Protein AF-A0A8D5AM78-F1 (afdb_monomer)

Solvent-accessible surface area (backbone atoms only — not comparable to full-atom values): 13049 Å² total; per-residue (Å²): 125,62,59,67,56,28,25,50,55,18,23,55,54,13,37,53,50,28,52,55,52,25,52,54,42,32,72,74,74,39,77,93,51,68,53,23,58,44,50,35,31,28,54,34,24,21,50,48,22,23,48,44,43,45,40,61,74,67,64,64,51,60,68,47,61,49,33,17,46,62,56,4,19,40,50,28,26,26,60,68,70,59,47,52,50,54,33,49,50,28,49,74,73,67,37,51,69,59,20,52,47,51,56,50,48,49,54,52,46,23,55,50,24,22,54,50,16,35,48,53,45,50,49,64,48,51,52,54,51,48,53,60,74,60,52,83,49,68,56,62,55,52,54,51,51,52,51,52,39,48,76,69,62,76,59,82,81,62,74,76,86,76,90,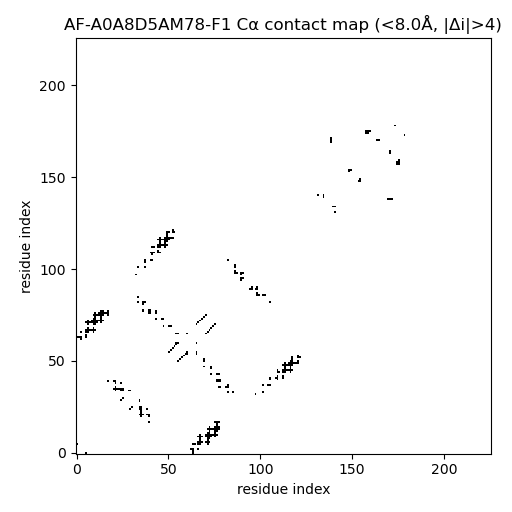72,89,58,91,80,93,58,75,79,84,76,59,58,93,61,87,86,77,75,98,74,92,84,90,80,89,80,82,90,82,72,93,73,57,60,60,58,52,49,51,52,50,53,53,48,55,65,59,71,62,79,73,93,84,88,82,89,84,89,84,90,81,135

Structure (mmCIF, N/CA/C/O backbone):
data_AF-A0A8D5AM78-F1
#
_entry.id   AF-A0A8D5AM78-F1
#
loop_
_atom_site.group_PDB
_atom_site.id
_atom_site.type_symbol
_atom_site.label_atom_id
_atom_site.label_alt_id
_atom_site.label_comp_id
_atom_site.label_asym_id
_atom_site.label_entity_id
_atom_site.label_seq_id
_atom_site.pdbx_PDB_ins_code
_atom_site.Cartn_x
_atom_site.Cartn_y
_atom_site.Cartn_z
_atom_site.occupancy
_atom_site.B_iso_or_equiv
_atom_site.auth_seq_id
_atom_site.auth_comp_id
_atom_site.auth_asym_id
_atom_site.auth_atom_id
_atom_site.pdbx_PDB_model_num
ATOM 1 N N . MET A 1 1 ? 21.808 7.272 -9.505 1.00 66.25 1 MET A N 1
ATOM 2 C CA . MET A 1 1 ? 21.268 7.720 -8.197 1.00 66.25 1 MET A CA 1
ATOM 3 C C . MET A 1 1 ? 21.674 6.678 -7.166 1.00 66.25 1 MET A C 1
ATOM 5 O O . MET A 1 1 ? 21.611 5.506 -7.502 1.00 66.25 1 MET A O 1
ATOM 9 N N . HIS A 1 2 ? 22.146 7.041 -5.969 1.00 90.44 2 HIS A N 1
ATOM 10 C CA . HIS A 1 2 ? 22.503 6.014 -4.978 1.00 90.44 2 HIS A CA 1
ATOM 11 C C . HIS A 1 2 ? 21.234 5.226 -4.579 1.00 90.44 2 HIS A C 1
ATOM 13 O O . HIS A 1 2 ? 20.236 5.876 -4.256 1.00 90.44 2 HIS A O 1
ATOM 19 N N . PRO A 1 3 ? 21.230 3.877 -4.571 1.00 93.12 3 PRO A N 1
ATOM 20 C CA . PRO A 1 3 ? 20.040 3.064 -4.283 1.00 93.12 3 PRO A CA 1
ATOM 21 C C . PRO A 1 3 ? 19.282 3.481 -3.014 1.00 93.12 3 PRO A C 1
ATOM 23 O O . PRO A 1 3 ? 18.058 3.569 -3.015 1.00 93.12 3 PRO A O 1
ATOM 26 N N . ALA A 1 4 ? 20.013 3.836 -1.953 1.00 96.56 4 ALA A N 1
ATOM 27 C CA . ALA A 1 4 ? 19.421 4.309 -0.701 1.00 96.56 4 ALA A CA 1
ATOM 28 C C . ALA A 1 4 ? 18.633 5.627 -0.845 1.00 96.56 4 ALA A C 1
ATOM 30 O O . ALA A 1 4 ? 17.612 5.792 -0.187 1.00 96.56 4 ALA A O 1
ATOM 31 N N . LEU A 1 5 ? 19.058 6.546 -1.723 1.00 97.06 5 LEU A N 1
ATOM 32 C CA . LEU A 1 5 ? 18.316 7.787 -1.982 1.00 97.06 5 LEU A CA 1
ATOM 33 C C . LEU A 1 5 ? 16.983 7.495 -2.676 1.00 97.06 5 LEU A C 1
ATOM 35 O O . LEU A 1 5 ? 15.988 8.145 -2.376 1.00 97.06 5 LEU A O 1
ATOM 39 N N . ALA A 1 6 ? 16.949 6.485 -3.552 1.00 96.88 6 ALA A N 1
ATOM 40 C CA . ALA A 1 6 ? 15.722 6.030 -4.202 1.00 96.88 6 ALA A CA 1
ATOM 41 C C . ALA A 1 6 ? 14.690 5.582 -3.169 1.00 96.88 6 ALA A C 1
ATOM 43 O O . ALA A 1 6 ? 13.554 6.053 -3.162 1.00 96.88 6 ALA A O 1
ATOM 44 N N . VAL A 1 7 ? 15.133 4.712 -2.260 1.00 98.31 7 VAL A N 1
ATOM 45 C CA . VAL A 1 7 ? 14.309 4.185 -1.173 1.00 98.31 7 VAL A CA 1
ATOM 46 C C . VAL A 1 7 ? 13.872 5.305 -0.232 1.00 98.31 7 VAL A C 1
ATOM 48 O O . VAL A 1 7 ? 12.700 5.362 0.120 1.00 98.31 7 VAL A O 1
ATOM 51 N N . ALA A 1 8 ? 14.773 6.223 0.135 1.00 98.31 8 ALA A N 1
ATOM 52 C CA . ALA A 1 8 ? 14.465 7.330 1.038 1.00 98.31 8 ALA A CA 1
ATOM 53 C C . ALA A 1 8 ? 13.403 8.278 0.459 1.00 98.31 8 ALA A C 1
ATOM 55 O O . ALA A 1 8 ? 12.425 8.591 1.136 1.00 98.31 8 ALA A O 1
ATOM 56 N N . VAL A 1 9 ? 13.559 8.695 -0.802 1.00 98.19 9 VAL A N 1
ATOM 57 C CA . VAL A 1 9 ? 12.589 9.568 -1.481 1.00 98.19 9 VAL A CA 1
ATOM 58 C C . VAL A 1 9 ? 11.248 8.856 -1.637 1.00 98.19 9 VAL A C 1
ATOM 60 O O . VAL A 1 9 ? 10.215 9.412 -1.267 1.00 98.19 9 VAL A O 1
ATOM 63 N N . GLY A 1 10 ? 11.260 7.609 -2.118 1.00 98.25 10 GLY A N 1
ATOM 64 C CA . GLY A 1 10 ? 10.047 6.806 -2.237 1.00 98.25 10 GLY A CA 1
ATOM 65 C C . GLY A 1 10 ? 9.333 6.651 -0.894 1.00 98.25 10 GLY A C 1
ATOM 66 O O . GLY A 1 10 ? 8.141 6.921 -0.805 1.00 98.25 10 GLY A O 1
ATOM 67 N N . GLY A 1 11 ? 10.060 6.293 0.166 1.00 98.62 11 GLY A N 1
ATOM 68 C CA . GLY A 1 11 ? 9.511 6.086 1.508 1.00 98.62 11 GLY A CA 1
ATOM 69 C C . GLY A 1 11 ? 8.930 7.353 2.132 1.00 98.62 11 GLY A C 1
ATOM 70 O O . GLY A 1 11 ? 7.854 7.304 2.734 1.00 98.62 11 GLY A O 1
ATOM 71 N N . ALA A 1 12 ? 9.583 8.502 1.938 1.00 98.69 12 ALA A N 1
ATOM 72 C CA . ALA A 1 12 ? 9.051 9.789 2.377 1.00 98.69 12 ALA A CA 1
ATOM 73 C C . ALA A 1 12 ? 7.702 10.081 1.703 1.00 98.69 12 ALA A C 1
ATOM 75 O O . ALA A 1 12 ? 6.712 10.340 2.386 1.00 98.69 12 ALA A O 1
ATOM 76 N N . VAL A 1 13 ? 7.626 9.940 0.377 1.00 98.69 13 VAL A N 1
ATOM 77 C CA . VAL A 1 13 ? 6.379 10.150 -0.374 1.00 98.69 13 VAL A CA 1
ATOM 78 C C . VAL A 1 13 ? 5.309 9.123 0.016 1.00 98.69 13 VAL A C 1
ATOM 80 O O . VAL A 1 13 ? 4.160 9.493 0.248 1.00 98.69 13 VAL A O 1
ATOM 83 N N . GLY A 1 14 ? 5.679 7.848 0.152 1.00 98.69 14 GLY A N 1
ATOM 84 C CA . GLY A 1 14 ? 4.769 6.765 0.528 1.00 98.69 14 GLY A CA 1
ATOM 85 C C . GLY A 1 14 ? 4.146 6.971 1.906 1.00 98.69 14 GLY A C 1
ATOM 86 O O . GLY A 1 14 ? 2.933 6.852 2.063 1.00 98.69 14 GLY A O 1
ATOM 87 N N . SER A 1 15 ? 4.948 7.356 2.900 1.00 98.62 15 SER A N 1
ATOM 88 C CA . SER A 1 15 ? 4.455 7.594 4.263 1.00 98.62 15 SER A CA 1
ATOM 89 C C . SER A 1 15 ? 3.514 8.800 4.358 1.00 98.62 15 SER A C 1
ATOM 91 O O . SER A 1 15 ? 2.502 8.729 5.060 1.00 98.62 15 SER A O 1
ATOM 93 N N . VAL A 1 16 ? 3.777 9.869 3.599 1.00 98.69 16 VAL A N 1
ATOM 94 C CA . VAL A 1 16 ? 2.868 11.021 3.485 1.00 98.69 16 VAL A CA 1
ATOM 95 C C . VAL A 1 16 ? 1.572 10.624 2.771 1.00 98.69 16 VAL A C 1
ATOM 97 O O . VAL A 1 16 ? 0.484 10.968 3.236 1.00 98.69 16 VAL A O 1
ATOM 100 N N . ALA A 1 17 ? 1.653 9.849 1.685 1.00 98.69 17 ALA A N 1
ATOM 101 C CA . ALA A 1 17 ? 0.475 9.343 0.980 1.00 98.69 17 ALA A CA 1
ATOM 102 C C . ALA A 1 17 ? -0.392 8.443 1.876 1.00 98.69 17 ALA A C 1
ATOM 104 O O . ALA A 1 17 ? -1.619 8.565 1.875 1.00 98.69 17 ALA A O 1
ATOM 105 N N . ARG A 1 18 ? 0.236 7.587 2.693 1.00 98.56 18 ARG A N 1
ATOM 106 C CA . ARG A 1 18 ? -0.445 6.755 3.695 1.00 98.56 18 ARG A CA 1
ATOM 107 C C . ARG A 1 18 ? -1.209 7.602 4.700 1.00 98.56 18 ARG A C 1
ATOM 109 O O . ARG A 1 18 ? -2.366 7.293 4.982 1.00 98.56 18 ARG A O 1
ATOM 116 N N . TYR A 1 19 ? -0.581 8.656 5.224 1.00 98.25 19 TYR A N 1
ATOM 117 C CA . TYR A 1 19 ? -1.201 9.561 6.192 1.00 98.25 19 TYR A CA 1
ATOM 118 C C . TYR A 1 19 ? -2.491 10.175 5.635 1.00 98.25 19 TYR A C 1
ATOM 120 O O . TYR A 1 19 ? -3.554 10.037 6.243 1.00 98.25 19 TYR A O 1
ATOM 128 N N . TRP A 1 20 ? -2.422 10.777 4.446 1.00 98.38 20 TRP A N 1
ATOM 129 C CA . TRP A 1 20 ? -3.583 11.424 3.832 1.00 98.38 20 TRP A CA 1
ATOM 130 C C . TRP A 1 20 ? -4.669 10.432 3.428 1.00 98.38 20 TRP A C 1
ATOM 132 O O . TRP A 1 20 ? -5.848 10.695 3.651 1.00 98.38 20 TRP A O 1
ATOM 142 N N . THR A 1 21 ? -4.282 9.272 2.895 1.00 98.06 21 THR A N 1
ATOM 143 C CA . THR A 1 21 ? -5.233 8.228 2.494 1.00 98.06 21 THR A CA 1
ATOM 144 C C . THR A 1 21 ? -5.968 7.670 3.709 1.00 98.06 21 THR A C 1
ATOM 146 O O . THR A 1 21 ? -7.191 7.578 3.698 1.00 98.06 21 THR A O 1
ATOM 149 N N . SER A 1 22 ? -5.244 7.371 4.791 1.00 96.75 22 SER A N 1
ATOM 150 C CA . SER A 1 22 ? -5.854 6.894 6.037 1.00 96.75 22 SER A CA 1
ATOM 151 C C . SER A 1 22 ? -6.826 7.930 6.601 1.00 96.75 22 SER A C 1
ATOM 153 O O . SER A 1 22 ? -7.942 7.583 6.977 1.00 96.75 22 SER A O 1
ATOM 155 N N . LEU A 1 23 ? -6.439 9.212 6.610 1.00 96.69 23 LEU A N 1
ATOM 156 C CA . LEU A 1 23 ? -7.302 10.292 7.085 1.00 96.69 23 LEU A CA 1
ATOM 157 C C . LEU A 1 23 ? -8.579 10.421 6.245 1.00 96.69 23 LEU A C 1
ATOM 159 O O . LEU A 1 23 ? -9.659 10.541 6.819 1.00 96.69 23 LEU A O 1
ATOM 163 N N . ALA A 1 24 ? -8.466 10.364 4.917 1.00 97.69 24 ALA A N 1
ATOM 164 C CA . ALA A 1 24 ? -9.612 10.421 4.014 1.00 97.69 24 ALA A CA 1
ATOM 165 C C . ALA A 1 24 ? -10.575 9.245 4.245 1.00 97.69 24 ALA A C 1
ATOM 167 O O . ALA A 1 24 ? -11.781 9.446 4.362 1.00 97.69 24 ALA A O 1
ATOM 168 N N . VAL A 1 25 ? -10.046 8.029 4.401 1.00 97.44 25 VAL A N 1
ATOM 169 C CA . VAL A 1 25 ? -10.861 6.837 4.682 1.00 97.44 25 VAL A CA 1
ATOM 170 C C . VAL A 1 25 ? -11.591 6.967 6.021 1.00 97.44 25 VAL A C 1
ATOM 172 O O . VAL A 1 25 ? -12.786 6.679 6.097 1.00 97.44 25 VAL A O 1
ATOM 175 N N . TYR A 1 26 ? -10.920 7.469 7.061 1.00 94.38 26 TYR A N 1
ATOM 176 C CA . TYR A 1 26 ? -11.551 7.695 8.364 1.00 94.38 26 TYR A CA 1
ATOM 177 C C . TYR A 1 26 ? -12.652 8.760 8.337 1.00 94.38 26 TYR A C 1
ATOM 179 O O . TYR A 1 26 ? -13.578 8.685 9.140 1.00 94.38 26 TYR A O 1
ATOM 187 N N . GLN A 1 27 ? -12.591 9.737 7.427 1.00 95.12 27 GLN A N 1
ATOM 188 C CA . GLN A 1 27 ? -13.673 10.714 7.268 1.00 95.12 27 GLN A CA 1
ATOM 189 C C . GLN A 1 27 ? -14.952 10.084 6.707 1.00 95.12 27 GLN A C 1
ATOM 191 O O . GLN A 1 27 ? -16.038 10.579 6.989 1.00 95.12 27 GLN A O 1
ATOM 196 N N . TRP A 1 28 ? -14.836 9.018 5.911 1.00 94.31 28 TRP A N 1
ATOM 197 C CA . TRP A 1 28 ? -15.982 8.398 5.240 1.00 94.31 28 TRP A CA 1
ATOM 198 C C . TRP A 1 28 ? -16.548 7.209 6.013 1.00 94.31 28 TRP A C 1
ATOM 200 O O . TRP A 1 28 ? -17.762 7.048 6.082 1.00 94.31 28 TRP A O 1
ATOM 210 N N . LEU A 1 29 ? -15.676 6.375 6.586 1.00 95.25 29 LEU A N 1
ATOM 211 C CA . LEU A 1 29 ? -16.060 5.122 7.248 1.00 95.25 29 LEU A CA 1
ATOM 212 C C . LEU A 1 29 ? -16.029 5.206 8.781 1.00 95.25 29 LEU A C 1
ATOM 214 O O . LEU A 1 29 ? -16.394 4.246 9.456 1.00 95.25 29 LEU A O 1
ATOM 218 N N . GLY A 1 30 ? -15.603 6.343 9.335 1.00 92.94 30 GLY A N 1
ATOM 219 C CA . GLY A 1 30 ? -15.436 6.523 10.773 1.00 92.94 30 GLY A CA 1
ATOM 220 C C . GLY A 1 30 ? -14.169 5.859 11.316 1.00 92.94 30 GLY A C 1
ATOM 221 O O . GLY A 1 30 ? -13.295 5.427 10.565 1.00 92.94 30 GLY A O 1
ATOM 222 N N . ARG A 1 31 ? -14.053 5.818 12.649 1.00 92.25 31 ARG A N 1
ATOM 223 C CA . ARG A 1 31 ? -12.868 5.316 13.377 1.00 92.25 31 ARG A CA 1
ATOM 224 C C . ARG A 1 31 ? -13.148 4.102 14.266 1.00 92.25 31 ARG A C 1
ATOM 226 O O . ARG A 1 31 ? -12.251 3.658 14.967 1.00 92.25 31 ARG A O 1
ATOM 233 N N . ASP A 1 32 ? -14.353 3.541 14.194 1.00 92.62 32 ASP A N 1
ATOM 234 C CA . ASP A 1 32 ? -14.772 2.397 15.024 1.00 92.62 32 ASP A CA 1
ATOM 235 C C . ASP A 1 32 ? -14.092 1.073 14.632 1.00 92.62 32 ASP A C 1
ATOM 237 O O . ASP A 1 32 ? -14.217 0.063 15.330 1.00 92.62 32 ASP A O 1
ATOM 241 N N . PHE A 1 33 ? -13.410 1.074 13.485 1.00 96.75 33 PHE A N 1
ATOM 242 C CA . PHE A 1 33 ? -12.587 -0.004 12.958 1.00 96.75 33 PHE A CA 1
ATOM 243 C C . PHE A 1 33 ? -11.418 0.613 12.161 1.00 96.75 33 PHE A C 1
ATOM 245 O O . PHE A 1 33 ? -11.588 1.694 11.581 1.00 96.75 33 PHE A O 1
ATOM 252 N N . PRO A 1 34 ? -10.240 -0.037 12.088 1.00 96.94 34 PRO A N 1
ATOM 253 C CA . PRO A 1 34 ? -9.047 0.486 11.409 1.00 96.94 34 PRO A CA 1
ATOM 254 C C . PRO A 1 34 ? -9.136 0.438 9.870 1.00 96.94 34 PRO A C 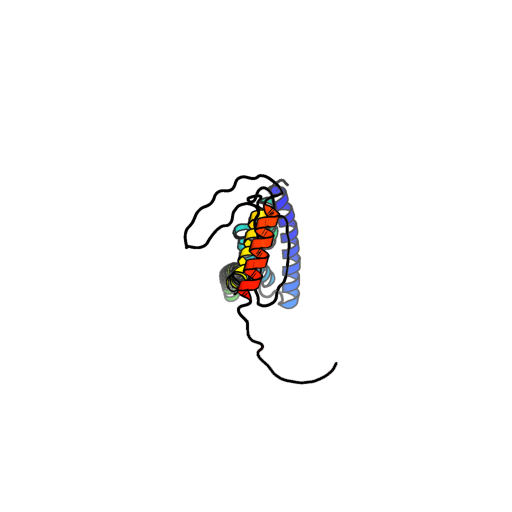1
ATOM 256 O O . PRO A 1 34 ? -8.264 -0.090 9.176 1.00 96.94 34 PRO A O 1
ATOM 259 N N . TYR A 1 35 ? -10.191 1.029 9.304 1.00 97.88 35 TYR A N 1
ATOM 260 C CA . TYR A 1 35 ? -10.431 1.079 7.862 1.00 97.88 35 TYR A CA 1
ATOM 261 C C . TYR A 1 35 ? -9.300 1.765 7.096 1.00 97.88 35 TYR A C 1
ATOM 263 O O . TYR A 1 35 ? -8.964 1.327 5.999 1.00 97.88 35 TYR A O 1
ATOM 271 N N . GLY A 1 36 ? -8.690 2.813 7.663 1.00 97.50 36 GLY A N 1
ATOM 272 C CA . GLY A 1 36 ? -7.563 3.511 7.045 1.00 97.50 36 GLY A CA 1
ATOM 273 C C . GLY A 1 36 ? -6.368 2.583 6.833 1.00 97.50 36 GLY A C 1
ATOM 274 O O . GLY A 1 36 ? -5.876 2.466 5.712 1.00 97.50 36 GLY A O 1
ATOM 275 N N . THR A 1 37 ? -5.965 1.864 7.884 1.00 98.06 37 THR A N 1
ATOM 276 C CA . THR A 1 37 ? -4.873 0.880 7.840 1.00 98.06 37 THR A CA 1
ATOM 277 C C . THR A 1 37 ? -5.178 -0.268 6.876 1.00 98.06 37 THR A C 1
ATOM 279 O O . THR A 1 37 ? -4.325 -0.644 6.068 1.00 98.06 37 THR A O 1
ATOM 282 N N . LEU A 1 38 ? -6.406 -0.797 6.903 1.00 98.06 38 LEU A N 1
ATOM 283 C CA . LEU A 1 38 ? -6.821 -1.853 5.982 1.00 98.06 38 LEU A CA 1
ATOM 284 C C . LEU A 1 38 ? -6.763 -1.377 4.521 1.00 98.06 38 LEU A C 1
ATOM 286 O O . LEU A 1 38 ? -6.211 -2.068 3.668 1.00 98.06 38 LEU A O 1
ATOM 290 N N . ALA A 1 39 ? -7.281 -0.181 4.234 1.00 98.25 39 ALA A N 1
ATOM 291 C CA . ALA A 1 39 ? -7.339 0.371 2.885 1.00 98.25 39 ALA A CA 1
ATOM 292 C C . ALA A 1 39 ? -5.946 0.592 2.283 1.00 98.25 39 ALA A C 1
ATOM 294 O O . ALA A 1 39 ? -5.702 0.171 1.152 1.00 98.25 39 ALA A O 1
ATOM 295 N N . VAL A 1 40 ? -5.017 1.204 3.029 1.00 98.56 40 VAL A N 1
ATOM 296 C CA . VAL A 1 40 ? -3.651 1.443 2.526 1.00 98.56 40 VAL A CA 1
ATOM 297 C C . VAL A 1 40 ? -2.896 0.135 2.293 1.00 98.56 40 VAL A C 1
ATOM 299 O O . VAL A 1 40 ? -2.193 0.010 1.292 1.00 98.56 40 VAL A O 1
ATOM 302 N N . ASN A 1 41 ? -3.091 -0.872 3.148 1.00 98.50 41 ASN A N 1
ATOM 303 C CA . ASN A 1 41 ? -2.448 -2.175 2.993 1.00 98.50 41 ASN A CA 1
ATOM 304 C C . ASN A 1 41 ? -3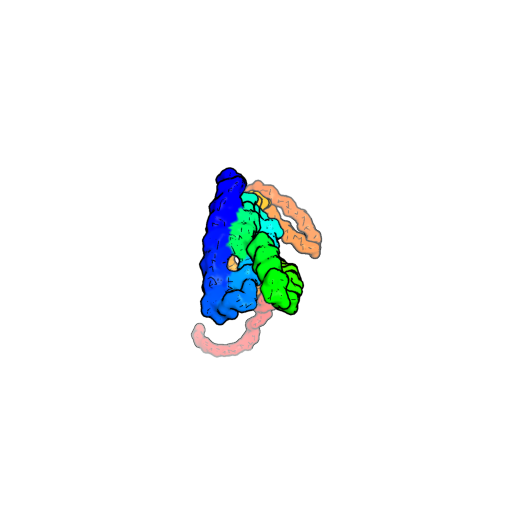.009 -2.957 1.799 1.00 98.50 41 ASN A C 1
ATOM 306 O O . ASN A 1 41 ? -2.234 -3.473 0.996 1.00 98.50 41 ASN A O 1
ATOM 310 N N . VAL A 1 42 ? -4.333 -2.994 1.625 1.00 98.62 42 VAL A N 1
ATOM 311 C CA . VAL A 1 42 ? -4.978 -3.688 0.497 1.00 98.62 42 VAL A CA 1
ATOM 312 C C . VAL A 1 42 ? -4.655 -2.998 -0.829 1.00 98.62 42 VAL A C 1
ATOM 314 O O . VAL A 1 42 ? -4.242 -3.661 -1.781 1.00 98.62 42 VAL A O 1
ATOM 317 N N . ALA A 1 43 ? -4.770 -1.668 -0.896 1.00 98.62 43 ALA A N 1
ATOM 318 C CA . ALA A 1 43 ? -4.406 -0.906 -2.090 1.00 98.62 43 ALA A CA 1
ATOM 319 C C . ALA A 1 43 ? -2.909 -1.039 -2.407 1.00 98.62 43 ALA A C 1
ATOM 321 O O . ALA A 1 43 ? -2.531 -1.243 -3.560 1.00 98.62 43 ALA A O 1
ATOM 322 N N . GLY A 1 44 ? -2.053 -0.983 -1.384 1.00 98.44 44 GLY A N 1
ATOM 323 C CA . GLY A 1 44 ? -0.618 -1.181 -1.538 1.00 98.44 44 GLY A CA 1
ATOM 324 C C . GLY A 1 44 ? -0.268 -2.591 -2.011 1.00 98.44 44 GLY A C 1
ATOM 325 O O . GLY A 1 44 ? 0.570 -2.732 -2.894 1.00 98.44 44 GLY A O 1
ATOM 326 N N . GLY A 1 45 ? -0.950 -3.624 -1.508 1.00 98.19 45 GLY A N 1
ATOM 327 C CA . GLY A 1 45 ? -0.814 -5.003 -1.979 1.00 98.19 45 GLY A CA 1
ATOM 328 C C . GLY A 1 45 ? -1.209 -5.163 -3.449 1.00 98.19 45 GLY A C 1
ATOM 329 O O . GLY A 1 45 ? -0.453 -5.744 -4.228 1.00 98.19 45 GLY A O 1
ATOM 330 N N . LEU A 1 46 ? -2.339 -4.576 -3.858 1.00 98.31 46 LEU A N 1
ATOM 331 C CA . LEU A 1 46 ? -2.778 -4.560 -5.259 1.00 98.31 46 LEU A CA 1
ATOM 332 C C . LEU A 1 46 ? -1.722 -3.927 -6.173 1.00 98.31 46 LEU A C 1
ATOM 334 O O . LEU A 1 46 ? -1.313 -4.526 -7.171 1.00 98.31 46 LEU A O 1
ATOM 338 N N . LEU A 1 47 ? -1.247 -2.734 -5.803 1.00 98.38 47 LEU A N 1
ATOM 339 C CA . LEU A 1 47 ? -0.210 -2.022 -6.545 1.00 98.38 47 LEU A CA 1
ATOM 340 C C . LEU A 1 47 ? 1.113 -2.790 -6.554 1.00 98.38 47 LEU A C 1
ATOM 342 O O . LEU A 1 47 ? 1.779 -2.824 -7.584 1.00 98.38 47 LEU A O 1
ATOM 346 N N . MET A 1 48 ? 1.481 -3.442 -5.450 1.00 97.88 48 MET A N 1
ATOM 347 C CA . MET A 1 48 ? 2.697 -4.248 -5.361 1.00 97.88 48 MET A CA 1
ATOM 348 C C . MET A 1 48 ? 2.663 -5.405 -6.357 1.00 97.88 48 MET A C 1
ATOM 350 O O . MET A 1 48 ? 3.626 -5.590 -7.101 1.00 97.88 48 MET A O 1
ATOM 354 N N . GLY A 1 49 ? 1.555 -6.149 -6.421 1.00 96.88 49 GLY A N 1
ATOM 355 C CA . GLY A 1 49 ? 1.378 -7.223 -7.398 1.00 96.88 49 GLY A CA 1
ATOM 356 C C . GLY A 1 49 ? 1.472 -6.711 -8.836 1.00 96.88 49 GLY A C 1
ATOM 357 O O . GLY A 1 49 ? 2.281 -7.203 -9.622 1.00 96.88 49 GLY A O 1
ATOM 358 N N . PHE A 1 50 ? 0.705 -5.667 -9.157 1.00 96.88 50 PHE A N 1
ATOM 359 C CA . PHE A 1 50 ? 0.655 -5.094 -10.503 1.00 96.88 50 PHE A CA 1
ATOM 360 C C . PHE A 1 50 ? 2.013 -4.545 -10.964 1.00 96.88 50 PHE A C 1
ATOM 362 O O . PHE A 1 50 ? 2.512 -4.891 -12.037 1.00 96.88 50 PHE A O 1
ATOM 369 N N . LEU A 1 51 ? 2.649 -3.716 -10.135 1.00 96.19 51 LEU A N 1
ATOM 370 C CA . LEU A 1 51 ? 3.905 -3.052 -10.479 1.00 96.19 51 LEU A CA 1
ATOM 371 C C . LEU A 1 51 ? 5.096 -4.010 -10.463 1.00 96.19 51 LEU A C 1
ATOM 373 O O . LEU A 1 51 ? 6.044 -3.795 -11.212 1.00 96.19 51 LEU A O 1
ATOM 377 N N . THR A 1 52 ? 5.064 -5.079 -9.664 1.00 94.88 52 THR A N 1
ATOM 378 C CA . THR A 1 52 ? 6.126 -6.095 -9.706 1.00 94.88 52 THR A CA 1
ATOM 379 C C . THR A 1 52 ? 6.150 -6.797 -11.060 1.00 94.88 52 THR A C 1
ATOM 381 O O . THR A 1 52 ? 7.209 -6.877 -11.680 1.00 94.88 52 THR A O 1
ATOM 384 N N . GLU A 1 53 ? 4.999 -7.251 -11.561 1.00 93.81 53 GLU A N 1
ATOM 385 C CA . GLU A 1 53 ? 4.920 -7.863 -12.893 1.00 93.81 53 GLU A CA 1
ATOM 386 C C . GLU A 1 53 ? 5.383 -6.867 -13.970 1.00 93.81 53 GLU A C 1
ATOM 388 O O . GLU A 1 53 ? 6.249 -7.185 -14.783 1.00 93.81 53 GLU A O 1
ATOM 393 N N . LEU A 1 54 ? 4.891 -5.627 -13.923 1.00 90.94 54 LEU A N 1
ATOM 394 C CA . LEU A 1 54 ? 5.202 -4.597 -14.912 1.00 90.94 54 LEU A CA 1
ATOM 395 C C . LEU A 1 54 ? 6.695 -4.226 -14.949 1.00 90.94 54 LEU A C 1
ATOM 397 O O . LEU A 1 54 ? 7.343 -4.262 -15.996 1.00 90.94 54 LEU A O 1
ATOM 401 N N . LEU A 1 55 ? 7.250 -3.856 -13.793 1.00 91.31 55 LEU A N 1
ATOM 402 C CA . LEU A 1 55 ? 8.581 -3.258 -13.698 1.00 91.31 55 LEU A CA 1
ATOM 403 C C . LEU A 1 55 ? 9.693 -4.307 -13.701 1.00 91.31 55 LEU A C 1
ATOM 405 O O . LEU A 1 55 ? 10.793 -4.024 -14.179 1.00 91.31 55 LEU A O 1
ATOM 409 N N . VAL A 1 56 ? 9.433 -5.493 -13.143 1.00 86.94 56 VAL A N 1
ATOM 410 C CA . VAL A 1 56 ? 10.441 -6.550 -12.999 1.00 86.94 56 VAL A CA 1
ATOM 411 C C . VAL A 1 56 ? 10.346 -7.555 -14.136 1.00 86.94 56 VAL A C 1
ATOM 413 O O . VAL A 1 56 ? 11.359 -7.830 -14.772 1.00 86.94 56 VAL A O 1
ATOM 416 N N . ALA A 1 57 ? 9.155 -8.101 -14.395 1.00 80.56 57 ALA A N 1
ATOM 417 C CA . ALA A 1 57 ? 9.007 -9.206 -15.338 1.00 80.56 57 ALA A CA 1
ATOM 418 C C . ALA A 1 57 ? 8.888 -8.742 -16.797 1.00 80.56 57 ALA A C 1
ATOM 420 O O . ALA A 1 57 ? 9.319 -9.466 -17.691 1.00 80.56 57 ALA A O 1
ATOM 421 N N . ARG A 1 58 ? 8.310 -7.558 -17.051 1.00 79.00 58 ARG A N 1
ATOM 422 C CA . ARG A 1 58 ? 7.997 -7.106 -18.419 1.00 79.00 58 ARG A CA 1
ATOM 423 C C . ARG A 1 58 ? 8.978 -6.083 -18.970 1.00 79.00 58 ARG A C 1
ATOM 425 O O . ARG A 1 58 ? 9.594 -6.336 -19.998 1.00 79.00 58 ARG A O 1
ATOM 432 N N . TYR A 1 59 ? 9.144 -4.945 -18.301 1.00 79.19 59 TYR A N 1
ATOM 433 C CA . TYR A 1 59 ? 9.918 -3.830 -18.863 1.00 79.19 59 TYR A CA 1
ATOM 434 C C . TYR A 1 59 ? 11.385 -3.772 -18.432 1.00 79.19 59 TYR A C 1
ATOM 436 O O . TYR A 1 59 ? 12.092 -2.864 -18.859 1.00 79.19 59 TYR A O 1
ATOM 444 N N . ALA A 1 60 ? 11.847 -4.706 -17.591 1.00 84.44 60 ALA A N 1
ATOM 445 C CA . ALA A 1 60 ? 13.226 -4.749 -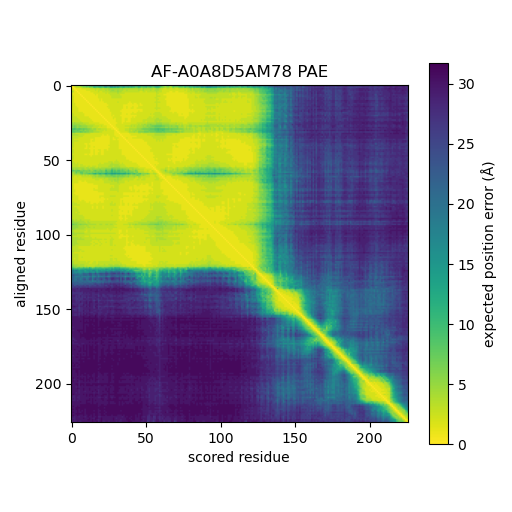17.088 1.00 84.44 60 ALA A CA 1
ATOM 446 C C . ALA A 1 60 ? 13.733 -3.370 -16.609 1.00 84.44 60 ALA A C 1
ATOM 448 O O . ALA A 1 60 ? 14.842 -2.938 -16.928 1.00 84.44 60 ALA A O 1
ATOM 449 N N . VAL A 1 61 ? 12.892 -2.654 -15.856 1.00 89.19 61 VAL A N 1
ATOM 450 C CA . VAL A 1 61 ? 13.156 -1.269 -15.451 1.00 89.19 61 VAL A CA 1
ATOM 451 C C . VAL A 1 61 ? 14.412 -1.199 -14.578 1.00 89.19 61 VAL A C 1
ATOM 453 O O . VAL A 1 61 ? 14.676 -2.088 -13.756 1.00 89.19 61 VAL A O 1
ATOM 456 N N . ALA A 1 62 ? 15.187 -0.120 -14.730 1.00 91.94 62 ALA A N 1
ATOM 457 C CA . ALA A 1 62 ? 16.411 0.094 -13.963 1.00 91.94 62 ALA A CA 1
ATOM 458 C C . ALA A 1 62 ? 16.174 -0.049 -12.446 1.00 91.94 62 ALA A C 1
ATOM 460 O O . ALA A 1 62 ? 15.102 0.262 -11.913 1.00 91.94 62 ALA A O 1
ATOM 461 N N . VAL A 1 63 ? 17.180 -0.579 -11.748 1.00 93.19 63 VAL A N 1
ATOM 462 C CA . VAL A 1 63 ? 17.058 -1.007 -10.347 1.00 93.19 63 VAL A CA 1
ATOM 463 C C . VAL A 1 63 ? 16.670 0.139 -9.416 1.00 93.19 63 VAL A C 1
ATOM 465 O O . VAL A 1 63 ? 15.879 -0.057 -8.501 1.00 93.19 63 VAL A O 1
ATOM 468 N N . GLU A 1 64 ? 17.149 1.349 -9.682 1.00 93.75 64 GLU A N 1
ATOM 469 C CA . GLU A 1 64 ? 16.887 2.537 -8.878 1.00 93.75 64 GLU A CA 1
ATOM 470 C C . GLU A 1 64 ? 15.400 2.889 -8.867 1.00 93.75 64 GLU A C 1
ATOM 472 O O . GLU A 1 64 ? 14.848 3.195 -7.814 1.00 93.75 64 GLU A O 1
ATOM 477 N N . TRP A 1 65 ? 14.729 2.787 -10.014 1.00 93.88 65 TRP A N 1
ATOM 478 C CA . TRP A 1 65 ? 13.294 3.050 -10.123 1.00 93.88 65 TRP A CA 1
ATOM 479 C C . TRP A 1 65 ? 12.463 1.958 -9.454 1.00 93.88 65 TRP A C 1
ATOM 481 O O . TRP A 1 65 ? 11.479 2.259 -8.779 1.00 93.88 65 TRP A O 1
ATOM 491 N N . ARG A 1 66 ? 12.893 0.694 -9.562 1.00 95.81 66 ARG A N 1
ATOM 492 C CA . ARG A 1 66 ? 12.265 -0.415 -8.829 1.00 95.81 66 ARG A CA 1
ATOM 493 C C . ARG A 1 66 ? 12.377 -0.212 -7.320 1.00 95.81 66 ARG A C 1
ATOM 495 O O . ARG A 1 66 ? 11.390 -0.383 -6.614 1.00 95.81 66 ARG A O 1
ATOM 502 N N . LEU A 1 67 ? 13.544 0.202 -6.829 1.00 97.38 67 LEU A N 1
ATOM 503 C CA . LEU A 1 67 ? 13.754 0.500 -5.413 1.00 97.38 67 LEU A CA 1
ATOM 504 C C . LEU A 1 67 ? 12.952 1.716 -4.951 1.00 97.38 67 LEU A C 1
ATOM 506 O O . LEU A 1 67 ? 12.376 1.673 -3.869 1.00 97.38 67 LEU A O 1
ATOM 510 N N . LEU A 1 68 ? 12.868 2.771 -5.763 1.00 97.94 68 LEU A N 1
ATOM 511 C CA . LEU A 1 68 ? 12.063 3.949 -5.445 1.00 97.94 68 LEU A CA 1
ATOM 512 C C . LEU A 1 68 ? 10.591 3.585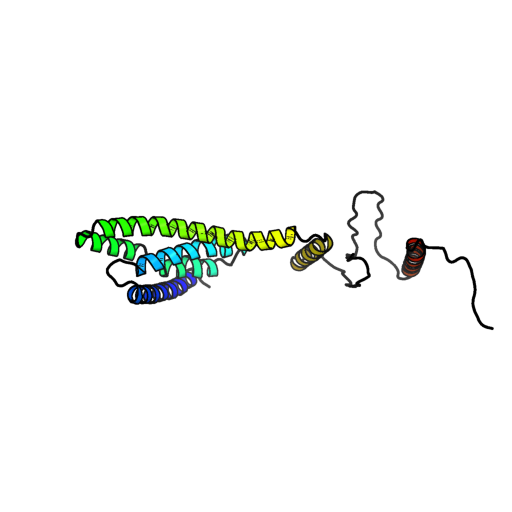 -5.253 1.00 97.94 68 LEU A C 1
ATOM 514 O O . LEU A 1 68 ? 9.982 3.999 -4.270 1.00 97.94 68 LEU A O 1
ATOM 518 N N . VAL A 1 69 ? 10.024 2.809 -6.177 1.00 98.12 69 VAL A N 1
ATOM 519 C CA . VAL A 1 69 ? 8.584 2.528 -6.201 1.00 98.12 69 VAL A CA 1
ATOM 520 C C . VAL A 1 69 ? 8.217 1.355 -5.295 1.00 98.12 69 VAL A C 1
ATOM 522 O O . VAL A 1 69 ? 7.367 1.498 -4.421 1.00 98.12 69 VAL A O 1
ATOM 525 N N . LEU A 1 70 ? 8.853 0.197 -5.484 1.00 97.94 70 LEU A N 1
ATOM 526 C CA . LEU A 1 70 ? 8.459 -1.038 -4.804 1.00 97.94 70 LEU A CA 1
ATOM 527 C C . LEU A 1 70 ? 8.929 -1.065 -3.349 1.00 97.94 70 LEU A C 1
ATOM 529 O O . LEU A 1 70 ? 8.173 -1.446 -2.463 1.00 97.94 70 LEU A O 1
ATOM 533 N N . VAL A 1 71 ? 10.170 -0.646 -3.092 1.00 98.00 71 VAL A N 1
ATOM 534 C CA . VAL A 1 71 ? 10.744 -0.683 -1.736 1.00 98.00 71 VAL A CA 1
ATOM 535 C C . VAL A 1 71 ? 10.460 0.614 -0.985 1.00 98.00 71 VAL A C 1
ATOM 537 O O . VAL A 1 71 ? 10.017 0.577 0.156 1.00 98.00 71 VAL A O 1
ATOM 540 N N . GLY A 1 72 ? 10.692 1.762 -1.621 1.00 98.44 72 GLY A N 1
ATOM 541 C CA . GLY A 1 72 ? 10.459 3.072 -1.027 1.00 98.44 72 GLY A CA 1
ATOM 542 C C . GLY A 1 72 ? 8.971 3.373 -0.888 1.00 98.44 72 GLY A C 1
ATOM 543 O O . GLY A 1 72 ? 8.425 3.327 0.210 1.00 98.44 72 GLY A O 1
ATOM 544 N N . PHE A 1 73 ? 8.309 3.700 -1.998 1.00 98.75 73 PHE A N 1
ATOM 545 C CA . PHE A 1 73 ? 6.933 4.195 -1.985 1.00 98.75 73 PHE A CA 1
ATOM 546 C C . PHE A 1 73 ? 5.949 3.184 -1.404 1.00 98.75 73 PHE A C 1
ATOM 548 O O . PHE A 1 73 ? 5.288 3.503 -0.420 1.00 98.75 73 PHE A O 1
ATOM 555 N N . LEU A 1 74 ? 5.872 1.964 -1.944 1.00 98.56 74 LEU A N 1
ATOM 556 C CA . LEU A 1 74 ? 4.927 0.963 -1.438 1.00 98.56 74 LEU A CA 1
ATOM 557 C C . LEU A 1 74 ? 5.277 0.491 -0.019 1.00 98.56 74 LEU A C 1
ATOM 559 O O . LEU A 1 74 ? 4.369 0.255 0.781 1.00 98.56 74 LEU A O 1
ATOM 563 N N . GLY A 1 75 ? 6.566 0.437 0.329 1.00 98.12 75 GLY A N 1
ATOM 564 C CA . GLY A 1 75 ? 7.011 0.144 1.693 1.00 98.12 75 GLY A CA 1
ATOM 565 C C . GLY A 1 75 ? 6.615 1.223 2.706 1.00 98.12 75 GLY A C 1
ATOM 566 O O . GLY A 1 75 ? 6.228 0.896 3.821 1.00 98.12 75 GLY A O 1
ATOM 567 N N . GLY A 1 76 ? 6.657 2.506 2.328 1.00 98.38 76 GLY A N 1
ATOM 568 C CA . GLY A 1 76 ? 6.180 3.610 3.172 1.00 98.38 76 GLY A CA 1
ATOM 569 C C . GLY A 1 76 ? 4.654 3.782 3.170 1.00 98.38 76 GLY A C 1
ATOM 570 O O . GLY A 1 76 ? 4.082 4.259 4.157 1.00 98.38 76 GLY A O 1
ATOM 571 N N . PHE A 1 77 ? 4.005 3.416 2.062 1.00 98.75 77 PHE A N 1
ATOM 572 C CA . PHE A 1 77 ? 2.559 3.514 1.866 1.00 98.75 77 PHE A CA 1
ATOM 573 C C . PHE A 1 77 ? 1.783 2.450 2.646 1.00 98.75 77 PHE A C 1
ATOM 575 O O . PHE A 1 77 ? 0.689 2.718 3.137 1.00 98.75 77 PHE A O 1
ATOM 582 N N . THR A 1 78 ? 2.356 1.257 2.790 1.00 98.56 78 THR A N 1
ATOM 583 C CA . THR A 1 78 ? 1.797 0.163 3.593 1.00 98.56 78 THR A CA 1
ATOM 584 C C . THR A 1 78 ? 2.375 0.167 5.007 1.00 98.56 78 THR A C 1
ATOM 586 O O . THR A 1 78 ? 3.382 0.814 5.293 1.00 98.56 78 THR A O 1
ATOM 589 N N . THR A 1 79 ? 1.716 -0.509 5.946 1.00 98.50 79 THR A N 1
ATOM 590 C CA . THR A 1 79 ? 2.200 -0.611 7.324 1.00 98.50 79 THR A CA 1
ATOM 591 C C . THR A 1 79 ? 1.686 -1.857 8.038 1.00 98.50 79 THR A C 1
ATOM 593 O O . THR A 1 79 ? 0.488 -2.050 8.245 1.00 98.50 79 THR A O 1
ATOM 596 N N . PHE A 1 80 ? 2.623 -2.696 8.479 1.00 97.81 80 PHE A N 1
ATOM 597 C CA . PHE A 1 80 ? 2.317 -3.803 9.382 1.00 97.81 80 PHE A CA 1
ATOM 598 C C . PHE A 1 80 ? 2.327 -3.364 10.853 1.00 97.81 80 PHE A C 1
ATOM 600 O O . PHE A 1 80 ? 1.559 -3.876 11.659 1.00 97.81 80 PHE A O 1
ATOM 607 N N . SER A 1 81 ? 3.157 -2.381 11.219 1.00 97.88 81 SER A N 1
ATOM 608 C CA . SER A 1 81 ? 3.260 -1.908 12.606 1.00 97.88 81 SER A CA 1
ATOM 609 C C . SER A 1 81 ? 1.981 -1.226 13.089 1.00 97.88 81 SER A C 1
ATOM 611 O O . SER A 1 81 ? 1.534 -1.509 14.198 1.00 97.88 81 SER A O 1
ATOM 613 N N . THR A 1 82 ? 1.357 -0.380 12.261 1.00 97.81 82 THR A N 1
ATOM 614 C CA . THR A 1 82 ? 0.069 0.240 12.607 1.00 97.81 82 THR A CA 1
ATOM 615 C C . THR A 1 82 ? -1.039 -0.809 12.669 1.00 97.81 82 THR A C 1
ATOM 617 O O . THR A 1 82 ? -1.794 -0.813 13.629 1.00 97.81 82 THR A O 1
ATOM 620 N N . PHE A 1 83 ? -1.066 -1.771 11.739 1.00 98.00 83 PHE A N 1
ATOM 621 C CA . PHE A 1 83 ? -1.999 -2.905 11.787 1.00 98.00 83 PHE A CA 1
ATOM 622 C C . PHE A 1 83 ? -1.919 -3.678 13.116 1.00 98.00 83 PHE A C 1
ATOM 624 O O . PHE A 1 83 ? -2.949 -3.965 13.734 1.00 98.00 83 PHE A O 1
ATOM 631 N N . SER A 1 84 ? -0.704 -3.997 13.568 1.00 98.25 84 SER A N 1
ATOM 632 C CA . SER A 1 84 ? -0.491 -4.709 14.828 1.00 98.25 84 SER A CA 1
ATOM 633 C C . SER A 1 84 ? -0.958 -3.888 16.025 1.00 98.25 84 SER A C 1
ATOM 635 O O . SER A 1 84 ? -1.593 -4.438 16.922 1.00 98.25 84 SER A O 1
ATOM 637 N N . MET A 1 85 ? -0.689 -2.578 16.029 1.00 98.56 85 MET A N 1
ATOM 638 C CA . MET A 1 85 ? -1.124 -1.692 17.108 1.00 98.56 85 MET A CA 1
ATOM 639 C C . MET A 1 85 ? -2.648 -1.532 17.138 1.00 98.56 85 MET A C 1
ATOM 641 O O . MET A 1 85 ? -3.239 -1.667 18.201 1.00 98.56 85 MET A O 1
ATOM 645 N N . ASP A 1 86 ? -3.292 -1.329 15.987 1.00 97.75 86 ASP A N 1
ATOM 646 C CA . ASP A 1 86 ? -4.753 -1.227 15.884 1.00 97.75 86 ASP A CA 1
ATOM 647 C C . ASP A 1 86 ? -5.429 -2.518 16.372 1.00 97.75 86 ASP A C 1
ATOM 649 O O . ASP A 1 86 ? -6.395 -2.486 17.131 1.00 97.75 86 ASP A O 1
ATOM 653 N N . THR A 1 87 ? -4.883 -3.678 15.990 1.00 98.25 87 THR A N 1
ATOM 654 C CA . THR A 1 87 ? -5.375 -4.981 16.462 1.00 98.25 87 THR A CA 1
ATOM 655 C C . THR A 1 87 ? -5.198 -5.128 17.970 1.00 98.25 87 THR A C 1
ATOM 657 O O . THR A 1 87 ? -6.099 -5.607 18.653 1.00 98.25 87 THR A O 1
ATOM 660 N N . TRP A 1 88 ? -4.048 -4.708 18.498 1.00 98.50 88 TRP A N 1
ATOM 661 C CA . TRP A 1 88 ? -3.772 -4.756 19.928 1.00 98.50 88 TRP A CA 1
ATOM 662 C C . TRP A 1 88 ? -4.705 -3.843 20.732 1.00 98.50 88 TRP A C 1
ATOM 664 O O . TRP A 1 88 ? -5.212 -4.262 21.769 1.00 98.50 88 TRP A O 1
ATOM 674 N N . ILE A 1 89 ? -4.987 -2.635 20.240 1.00 98.12 89 ILE A N 1
ATOM 675 C CA . ILE A 1 89 ? -5.932 -1.701 20.868 1.00 98.12 89 ILE A CA 1
ATOM 676 C C . ILE A 1 89 ? -7.331 -2.325 20.939 1.00 98.12 89 ILE A C 1
ATOM 678 O O . ILE A 1 89 ? -7.917 -2.363 22.016 1.00 98.12 89 ILE A O 1
ATOM 682 N N . LEU A 1 90 ? -7.820 -2.928 19.849 1.00 98.19 90 LEU A N 1
ATOM 683 C CA . LEU A 1 90 ? -9.114 -3.625 19.848 1.00 98.19 90 LEU A CA 1
ATOM 684 C C . LEU A 1 90 ? -9.165 -4.771 20.873 1.00 98.19 90 LEU A C 1
ATOM 686 O O . LEU A 1 90 ? -10.190 -4.988 21.515 1.00 98.19 90 LEU A O 1
ATOM 690 N N . LEU A 1 91 ? -8.058 -5.500 21.062 1.00 98.38 91 LEU A N 1
ATOM 691 C CA . LEU A 1 91 ? -7.967 -6.528 22.105 1.00 98.38 91 LEU A CA 1
ATOM 692 C C . LEU A 1 91 ? -8.032 -5.926 23.515 1.00 98.38 91 LEU A C 1
ATOM 694 O O . LEU A 1 91 ? -8.690 -6.498 24.382 1.00 98.38 91 LEU A O 1
ATOM 698 N N . GLN A 1 92 ? -7.374 -4.787 23.748 1.00 98.38 92 GLN A N 1
ATOM 699 C CA . GLN A 1 92 ? -7.413 -4.088 25.038 1.00 98.38 92 GLN A CA 1
ATOM 700 C C . GLN A 1 92 ? -8.803 -3.535 25.364 1.00 98.38 92 GLN A C 1
ATOM 702 O O . GLN A 1 92 ? -9.203 -3.536 26.525 1.00 98.38 92 GLN A O 1
ATOM 707 N N . GLU A 1 93 ? -9.549 -3.107 24.349 1.00 97.75 93 GLU A N 1
ATOM 708 C CA . GLU A 1 93 ? -10.920 -2.606 24.480 1.00 97.75 93 GLU A CA 1
ATOM 709 C C . GLU A 1 93 ? -11.960 -3.728 24.664 1.00 97.75 93 GLU A C 1
ATOM 711 O O . GLU A 1 93 ? -13.136 -3.454 24.887 1.00 97.75 93 GLU A O 1
ATOM 716 N N . GLY A 1 94 ? -11.549 -5.002 24.603 1.00 98.00 94 GLY A N 1
ATOM 717 C CA . GLY A 1 94 ? -12.450 -6.157 24.699 1.00 98.00 94 GLY A CA 1
ATOM 718 C C . GLY A 1 94 ? -13.229 -6.447 23.410 1.00 98.00 94 GLY A C 1
ATOM 719 O O . GLY A 1 94 ? -14.075 -7.342 23.378 1.00 98.00 94 GLY A O 1
ATOM 720 N N . GLU A 1 95 ? -12.915 -5.749 22.319 1.00 98.12 95 GLU A N 1
ATOM 721 C CA . GLU A 1 95 ? -13.533 -5.875 20.996 1.00 98.12 95 GLU A CA 1
ATOM 722 C C . GLU A 1 95 ? -12.947 -7.071 20.214 1.00 98.12 95 GLU A C 1
ATOM 724 O O . GLU A 1 95 ? -12.477 -6.952 19.078 1.00 98.12 95 GLU A O 1
ATOM 729 N N . PHE A 1 96 ? -12.972 -8.267 20.814 1.00 97.69 96 PHE A N 1
ATOM 730 C CA . PHE A 1 96 ? -12.318 -9.473 20.279 1.00 97.69 96 PHE A CA 1
ATOM 731 C C . PHE A 1 96 ? -12.773 -9.843 18.863 1.00 97.69 96 PHE A C 1
ATOM 733 O O . PHE A 1 96 ? -11.960 -10.273 18.042 1.00 97.69 96 PHE A O 1
ATOM 740 N N . ALA A 1 97 ? -14.059 -9.651 18.555 1.00 97.94 97 ALA A N 1
ATOM 741 C CA . ALA A 1 97 ? -14.596 -9.907 17.222 1.00 97.94 97 ALA A CA 1
ATOM 742 C C . ALA A 1 97 ? -13.970 -8.973 16.172 1.00 97.94 97 ALA A C 1
ATOM 744 O O . ALA A 1 97 ? -13.554 -9.438 15.110 1.00 97.94 97 ALA A O 1
ATOM 745 N N . LYS A 1 98 ? -13.838 -7.673 16.478 1.00 97.69 98 LYS A N 1
ATOM 746 C CA . LYS A 1 98 ? -13.196 -6.697 15.585 1.00 97.69 98 LYS A CA 1
ATOM 747 C C . LYS A 1 98 ? -11.700 -6.956 15.459 1.00 97.69 98 LYS A C 1
ATOM 749 O O . LYS A 1 98 ? -11.179 -6.878 14.353 1.00 97.69 98 LYS A O 1
ATOM 754 N N . ALA A 1 99 ? -11.019 -7.304 16.551 1.00 98.12 99 ALA A N 1
ATOM 755 C CA . ALA A 1 99 ? -9.601 -7.657 16.516 1.00 98.12 99 ALA A CA 1
ATOM 756 C C . ALA A 1 99 ? -9.345 -8.869 15.604 1.00 98.12 99 ALA A C 1
ATOM 758 O O . ALA A 1 99 ? -8.488 -8.816 14.719 1.00 98.12 99 ALA A O 1
ATOM 759 N N . GLY A 1 100 ? -10.136 -9.937 15.769 1.00 97.75 100 GLY A N 1
ATOM 760 C CA . GLY A 1 100 ? -10.072 -11.128 14.922 1.00 97.75 100 GLY A CA 1
ATOM 761 C C . GLY A 1 100 ? -10.381 -10.819 13.457 1.00 97.75 100 GLY A C 1
ATOM 762 O O . GLY A 1 100 ? -9.649 -11.255 12.566 1.00 97.75 100 GLY A O 1
ATOM 763 N N . LEU A 1 101 ? -11.413 -10.007 13.203 1.00 97.75 101 LEU A N 1
ATOM 764 C CA . LEU A 1 101 ? -11.752 -9.554 11.857 1.00 97.75 101 LEU A CA 1
ATOM 765 C C . LEU A 1 101 ? -10.614 -8.740 11.232 1.00 97.75 101 LEU A C 1
ATOM 767 O O . LEU A 1 101 ? -10.248 -9.012 10.095 1.00 97.75 101 LEU A O 1
ATOM 771 N N . ASN A 1 102 ? -10.020 -7.788 11.957 1.00 97.56 102 ASN A N 1
ATOM 772 C CA . ASN A 1 102 ? -8.913 -6.979 11.451 1.00 97.56 102 ASN A CA 1
ATOM 773 C C . ASN A 1 102 ? -7.695 -7.837 11.097 1.00 97.56 102 ASN A C 1
ATOM 775 O O . ASN A 1 102 ? -7.125 -7.670 10.019 1.00 97.56 102 ASN A O 1
ATOM 779 N N . ALA A 1 103 ? -7.333 -8.783 11.969 1.00 97.69 103 ALA A N 1
ATOM 780 C CA . ALA A 1 103 ? -6.225 -9.705 11.746 1.00 97.69 103 ALA A CA 1
ATOM 781 C C . ALA A 1 103 ? -6.427 -10.555 10.485 1.00 97.69 103 ALA A C 1
ATOM 783 O O . ALA A 1 103 ? -5.569 -10.573 9.599 1.00 97.69 103 ALA A O 1
ATOM 784 N N . LEU A 1 104 ? -7.578 -11.223 10.375 1.00 96.69 104 LEU A N 1
ATOM 785 C CA . LEU A 1 104 ? -7.872 -12.108 9.250 1.00 96.69 104 LEU A CA 1
ATOM 786 C C . LEU A 1 104 ? -8.082 -11.331 7.948 1.00 96.69 104 LEU A C 1
ATOM 788 O O . LEU A 1 104 ? -7.505 -11.693 6.922 1.00 96.69 104 LEU A O 1
ATOM 792 N N . ALA A 1 105 ? -8.867 -10.251 7.980 1.00 94.50 105 ALA A N 1
ATOM 793 C CA . ALA A 1 105 ? -9.147 -9.441 6.801 1.00 94.50 105 ALA A CA 1
ATOM 794 C C . ALA A 1 105 ? -7.871 -8.797 6.255 1.00 94.50 105 ALA A C 1
ATOM 796 O O . ALA A 1 105 ? -7.643 -8.857 5.051 1.00 94.50 105 ALA A O 1
ATOM 797 N N . SER A 1 106 ? -7.006 -8.248 7.115 1.00 94.31 106 SER A N 1
ATOM 798 C CA . SER A 1 106 ? -5.753 -7.631 6.668 1.00 94.31 106 SER A CA 1
ATOM 799 C C . SER A 1 106 ? -4.868 -8.624 5.921 1.00 94.31 106 SER A C 1
ATOM 801 O O . SER A 1 106 ? -4.397 -8.316 4.830 1.00 94.31 106 SER A O 1
ATOM 803 N N . VAL A 1 107 ? -4.683 -9.837 6.451 1.00 94.12 107 VAL A N 1
ATOM 804 C CA . VAL A 1 107 ? -3.847 -10.855 5.796 1.00 94.12 107 VAL A CA 1
ATOM 805 C C . VAL A 1 107 ? -4.491 -11.346 4.500 1.00 94.12 107 VAL A C 1
ATOM 807 O O . VAL A 1 107 ? -3.860 -11.307 3.443 1.00 94.12 107 VAL A O 1
ATOM 810 N N . LEU A 1 108 ? -5.750 -11.787 4.558 1.00 96.31 108 LEU A N 1
ATOM 811 C CA . LEU A 1 108 ? -6.416 -12.407 3.413 1.00 96.31 108 LEU A CA 1
ATOM 812 C C . LEU A 1 108 ? -6.637 -11.411 2.274 1.00 96.31 108 LEU A C 1
ATOM 814 O O . LEU A 1 108 ? -6.318 -11.721 1.127 1.00 96.31 108 LEU A O 1
ATOM 818 N N . LEU A 1 109 ? -7.130 -10.207 2.573 1.00 96.12 109 LEU A N 1
ATOM 819 C CA . LEU A 1 109 ? -7.389 -9.204 1.543 1.00 96.12 109 LEU A CA 1
ATOM 820 C C . LEU A 1 109 ? -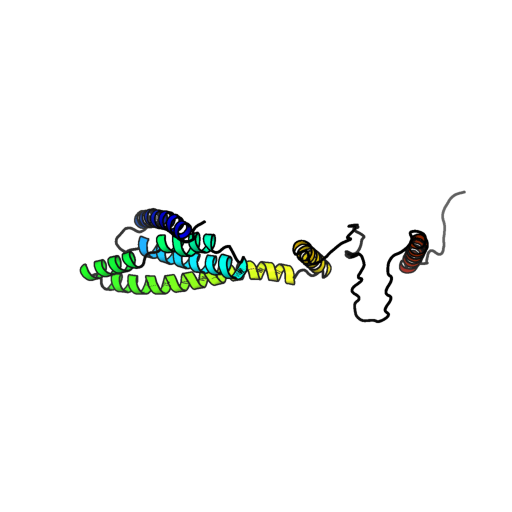6.095 -8.702 0.906 1.00 96.12 109 LEU A C 1
ATOM 822 O O . LEU A 1 109 ? -6.086 -8.486 -0.301 1.00 96.12 109 LEU A O 1
ATOM 826 N N . CYS A 1 110 ? -4.994 -8.571 1.654 1.00 96.62 110 CYS A N 1
ATOM 827 C CA . CYS A 1 110 ? -3.713 -8.189 1.054 1.00 96.62 110 CYS A CA 1
ATOM 828 C C . CYS A 1 110 ? -3.170 -9.276 0.121 1.00 96.62 110 CYS A C 1
ATOM 830 O O . CYS A 1 110 ? -2.717 -8.957 -0.977 1.00 96.62 110 CYS A O 1
ATOM 832 N N . LEU A 1 111 ? -3.248 -10.556 0.509 1.00 94.94 111 LEU A N 1
ATOM 833 C CA . LEU A 1 111 ? -2.828 -11.666 -0.355 1.00 94.94 111 LEU A CA 1
ATOM 834 C C . LEU A 1 111 ? -3.673 -11.738 -1.632 1.00 94.94 111 LEU A C 1
ATOM 836 O O . LEU A 1 111 ? -3.125 -11.858 -2.730 1.00 94.94 111 LEU A O 1
ATOM 840 N N . VAL A 1 112 ? -4.997 -11.610 -1.499 1.00 97.12 112 VAL A N 1
ATOM 841 C CA . VAL A 1 112 ? -5.916 -11.559 -2.643 1.00 97.12 112 VAL A CA 1
ATOM 842 C C . VAL A 1 112 ? -5.620 -10.344 -3.519 1.00 97.12 112 VAL A C 1
ATOM 844 O O . VAL A 1 112 ? -5.549 -10.483 -4.734 1.00 97.12 112 VAL A O 1
ATOM 847 N N . ALA A 1 113 ? -5.381 -9.171 -2.935 1.00 97.25 113 ALA A N 1
ATOM 848 C CA . ALA A 1 113 ? -5.056 -7.960 -3.678 1.00 97.25 113 ALA A CA 1
ATOM 849 C C . ALA A 1 113 ? -3.765 -8.111 -4.492 1.00 97.25 113 ALA A C 1
ATOM 851 O O . ALA A 1 113 ? -3.765 -7.801 -5.681 1.00 97.25 113 ALA A O 1
ATOM 852 N N . VAL A 1 114 ? -2.694 -8.653 -3.903 1.00 96.88 114 VAL A N 1
ATOM 853 C CA . VAL A 1 114 ? -1.447 -8.953 -4.631 1.00 96.88 114 VAL A CA 1
ATOM 854 C C . VAL A 1 114 ? -1.716 -9.910 -5.793 1.00 96.88 114 VAL A C 1
ATOM 856 O O . VAL A 1 114 ? -1.268 -9.658 -6.912 1.00 96.88 114 VAL A O 1
ATOM 859 N N . TRP A 1 115 ? -2.468 -10.988 -5.550 1.00 96.38 115 TRP A N 1
ATOM 860 C CA . TRP A 1 115 ? -2.832 -11.962 -6.580 1.00 96.38 115 TRP A CA 1
ATOM 861 C C . TRP A 1 115 ? -3.623 -11.318 -7.727 1.00 96.38 115 TRP A C 1
ATOM 863 O O . TRP A 1 115 ? -3.266 -11.504 -8.890 1.00 96.38 115 TRP A O 1
ATOM 873 N N . ILE A 1 116 ? -4.633 -10.498 -7.416 1.00 96.56 116 ILE A N 1
ATOM 874 C CA . ILE A 1 116 ? -5.395 -9.730 -8.411 1.00 96.56 116 ILE A CA 1
ATOM 875 C C . ILE A 1 116 ? -4.458 -8.804 -9.192 1.00 96.56 116 ILE A C 1
ATOM 877 O O . ILE A 1 116 ? -4.512 -8.784 -10.417 1.00 96.56 116 ILE A O 1
ATOM 881 N N . GLY A 1 117 ? -3.575 -8.071 -8.512 1.00 96.19 117 GLY A N 1
ATOM 882 C CA . GLY A 1 117 ? -2.645 -7.135 -9.145 1.00 96.19 117 GLY A CA 1
ATOM 883 C C . GLY A 1 117 ? -1.738 -7.816 -10.169 1.00 96.19 117 GLY A C 1
ATOM 884 O O . GLY A 1 117 ? -1.597 -7.326 -11.289 1.00 96.19 117 GLY A O 1
ATOM 885 N N . LEU A 1 118 ? -1.187 -8.983 -9.817 1.00 93.19 118 LEU A N 1
ATOM 886 C CA . LEU A 1 118 ? -0.377 -9.802 -10.724 1.00 93.19 118 LEU A CA 1
ATOM 887 C C . LEU A 1 118 ? -1.167 -10.229 -11.970 1.00 93.19 118 LEU A C 1
ATOM 889 O O . LEU A 1 118 ? -0.663 -10.120 -13.088 1.00 93.19 118 LEU A O 1
ATOM 893 N N . HIS A 1 119 ? -2.405 -10.702 -11.799 1.00 93.19 119 HIS A N 1
ATOM 894 C CA . HIS A 1 119 ? -3.236 -11.151 -12.923 1.00 93.19 119 HIS A CA 1
ATOM 895 C C . HIS A 1 119 ? -3.725 -10.010 -13.802 1.00 93.19 119 HIS A C 1
ATOM 897 O O . HIS A 1 119 ? -3.728 -10.162 -15.018 1.00 93.19 119 HIS A O 1
ATOM 903 N N . LEU A 1 120 ? -4.082 -8.863 -13.223 1.00 93.00 120 LEU A N 1
ATOM 904 C CA . LEU A 1 120 ? -4.463 -7.678 -13.990 1.00 93.00 120 LEU A CA 1
ATOM 905 C C . LEU A 1 120 ? -3.315 -7.200 -14.878 1.00 93.00 120 LEU A C 1
ATOM 907 O O . LEU A 1 120 ? -3.537 -6.898 -16.049 1.00 93.00 120 LEU A O 1
ATOM 911 N N . ALA A 1 121 ? -2.089 -7.182 -14.345 1.00 91.12 121 ALA A N 1
ATOM 912 C CA . ALA A 1 121 ? -0.915 -6.840 -15.135 1.00 91.12 121 ALA A CA 1
ATOM 913 C C . ALA A 1 121 ? -0.728 -7.826 -16.295 1.00 91.12 121 ALA A C 1
ATOM 915 O O . ALA A 1 121 ? -0.567 -7.403 -17.432 1.00 91.12 121 ALA A O 1
ATOM 916 N N . ARG A 1 122 ? -0.810 -9.137 -16.041 1.00 87.81 122 ARG A N 1
ATOM 917 C CA . ARG A 1 122 ? -0.653 -10.165 -17.085 1.00 87.81 122 ARG A CA 1
ATOM 918 C C . ARG A 1 122 ? -1.736 -10.093 -18.151 1.00 87.81 122 ARG A C 1
ATOM 920 O O . ARG A 1 122 ? -1.412 -10.107 -19.333 1.00 87.81 122 ARG A O 1
ATOM 927 N N . TRP A 1 123 ? -2.997 -9.981 -17.739 1.00 82.06 123 TRP A N 1
ATOM 928 C CA . TRP A 1 123 ? -4.138 -9.963 -18.648 1.00 82.06 123 TRP A CA 1
ATOM 929 C C . TRP A 1 123 ? -4.081 -8.783 -19.623 1.00 82.06 123 TRP A C 1
ATOM 931 O O . TRP A 1 123 ? -4.294 -8.983 -20.819 1.00 82.06 123 TRP A O 1
ATOM 941 N N . GLY A 1 124 ? -3.697 -7.591 -19.147 1.00 75.00 124 GLY A N 1
ATOM 942 C CA . GLY A 1 124 ? -3.529 -6.414 -20.006 1.00 75.00 124 GLY A CA 1
ATOM 943 C C . GLY A 1 124 ? -2.530 -6.626 -21.153 1.00 75.00 124 GLY A C 1
ATOM 944 O O . GLY A 1 124 ? -2.740 -6.115 -22.249 1.00 75.00 124 GLY A O 1
ATOM 945 N N . PHE A 1 125 ? -1.492 -7.441 -20.941 1.00 67.56 125 PHE A N 1
ATOM 946 C CA . PHE A 1 125 ? -0.504 -7.769 -21.978 1.00 67.56 125 PHE A CA 1
ATOM 947 C C . PHE A 1 125 ? -0.860 -9.004 -22.798 1.00 67.56 125 PHE A C 1
ATOM 949 O O . PHE A 1 125 ? -0.519 -9.079 -23.979 1.00 67.56 125 PHE A O 1
ATOM 956 N N . GLU A 1 126 ? -1.550 -9.975 -22.203 1.00 64.06 126 GLU A N 1
ATOM 957 C CA . GLU A 1 126 ? -2.045 -11.140 -22.929 1.00 64.06 126 GLU A CA 1
ATOM 958 C C . GLU A 1 126 ? -3.010 -10.699 -24.037 1.00 64.06 126 GLU A C 1
ATOM 960 O O . GLU A 1 126 ? -2.960 -11.245 -25.132 1.00 64.06 126 GLU A O 1
ATOM 965 N N . GLU A 1 127 ? -3.833 -9.668 -23.811 1.00 59.91 127 GLU A N 1
ATOM 966 C CA . GLU A 1 127 ? -4.675 -9.077 -24.859 1.00 59.91 127 GLU A CA 1
ATOM 967 C C . GLU A 1 127 ? -3.880 -8.398 -25.980 1.00 59.91 127 GLU A C 1
ATOM 969 O O . GLU A 1 127 ? -4.239 -8.567 -27.146 1.00 59.91 127 GLU A O 1
ATOM 974 N N . GLU A 1 128 ? -2.802 -7.667 -25.683 1.00 58.84 128 GLU A N 1
ATOM 975 C CA . GLU A 1 128 ? -1.939 -7.073 -26.717 1.00 58.84 128 GLU A CA 1
ATOM 976 C C . GLU A 1 128 ? -1.242 -8.146 -27.553 1.00 58.84 128 GLU A C 1
ATOM 978 O O . GLU A 1 128 ? -1.282 -8.104 -28.786 1.00 58.84 128 GLU A O 1
ATOM 983 N N . TRP A 1 129 ? -0.663 -9.149 -26.891 1.00 54.91 129 TRP A N 1
ATOM 984 C CA . TRP A 1 129 ? -0.046 -10.280 -27.571 1.00 54.91 129 TRP A CA 1
ATOM 985 C C . TRP A 1 129 ? -1.072 -11.071 -28.376 1.00 54.91 129 TRP A C 1
ATOM 987 O O . TRP A 1 129 ? -0.814 -11.429 -29.519 1.00 54.91 129 TRP A O 1
ATOM 997 N N . ARG A 1 130 ? -2.267 -11.309 -27.830 1.00 56.66 130 ARG A N 1
ATOM 998 C CA . ARG A 1 130 ? -3.341 -12.031 -28.514 1.00 56.66 130 ARG A CA 1
ATOM 999 C C . ARG A 1 130 ? -3.904 -11.223 -29.681 1.00 56.66 130 ARG A C 1
ATOM 1001 O O . ARG A 1 130 ? -4.183 -11.822 -30.713 1.00 56.66 130 ARG A O 1
ATOM 1008 N N . ARG A 1 131 ? -3.992 -9.889 -29.595 1.00 59.69 131 ARG A N 1
ATOM 1009 C CA . ARG A 1 131 ? -4.295 -9.000 -30.737 1.00 59.69 131 ARG A CA 1
ATOM 1010 C C . ARG A 1 131 ? -3.228 -9.104 -31.820 1.00 59.69 131 ARG A C 1
ATOM 1012 O O . ARG A 1 131 ? -3.571 -9.268 -32.984 1.00 59.69 131 ARG A O 1
ATOM 1019 N N . TRP A 1 132 ? -1.949 -9.090 -31.451 1.00 55.12 132 TRP A N 1
ATOM 1020 C CA . TRP A 1 132 ? -0.847 -9.288 -32.395 1.00 55.12 132 TRP A CA 1
ATOM 1021 C C . TRP A 1 132 ? -0.876 -10.692 -33.033 1.00 55.12 132 TRP A C 1
ATOM 1023 O O . TRP A 1 132 ? -0.778 -10.844 -34.250 1.00 55.12 132 TRP A O 1
ATOM 1033 N N . ALA A 1 133 ? -1.115 -11.728 -32.228 1.00 55.16 133 ALA A N 1
ATOM 1034 C 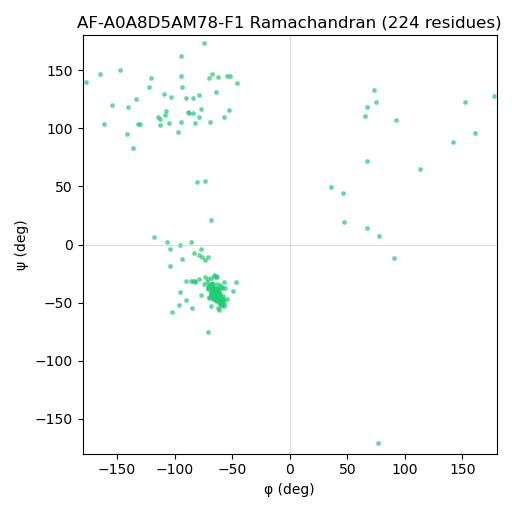CA . ALA A 1 133 ? -1.180 -13.130 -32.635 1.00 55.16 133 ALA A CA 1
ATOM 1035 C C . ALA A 1 133 ? -2.478 -13.515 -33.366 1.00 55.16 133 ALA A C 1
ATOM 1037 O O . ALA A 1 133 ? -2.545 -14.602 -33.943 1.00 55.16 133 ALA A O 1
ATOM 1038 N N . THR A 1 134 ? -3.493 -12.649 -33.378 1.00 61.12 134 THR A N 1
ATOM 1039 C CA . THR A 1 134 ? -4.727 -12.799 -34.171 1.00 61.12 134 THR A CA 1
ATOM 1040 C C . THR A 1 134 ? -4.784 -11.845 -35.362 1.00 61.12 134 THR A C 1
ATOM 1042 O O . THR A 1 134 ? -5.745 -11.906 -36.121 1.00 61.12 134 THR A O 1
ATOM 1045 N N . MET A 1 135 ? -3.743 -11.029 -35.607 1.00 58.06 135 MET A N 1
ATOM 1046 C CA . MET A 1 135 ? -3.600 -10.332 -36.889 1.00 58.06 135 MET A CA 1
ATOM 1047 C C . MET A 1 135 ? -3.583 -11.382 -38.010 1.00 58.06 135 MET A C 1
ATOM 1049 O O . MET A 1 135 ? -2.637 -12.170 -38.104 1.00 58.06 135 MET A O 1
ATOM 1053 N N . GLU A 1 136 ? -4.654 -11.423 -38.808 1.00 52.78 136 GLU A N 1
ATOM 1054 C CA . GLU A 1 136 ? -4.886 -12.412 -39.875 1.00 52.78 136 GLU A CA 1
ATOM 1055 C C . GLU A 1 136 ? -3.879 -12.297 -41.023 1.00 52.78 136 GLU A C 1
ATOM 1057 O O . GLU A 1 136 ? -3.588 -13.279 -41.703 1.00 52.78 136 GLU A O 1
ATOM 1062 N N . SER A 1 137 ? -3.300 -11.116 -41.244 1.00 55.50 137 SER A N 1
ATOM 1063 C CA . SER A 1 137 ? -2.308 -10.935 -42.295 1.00 55.50 137 SER A CA 1
ATOM 1064 C C . SER A 1 137 ? -0.903 -11.250 -41.775 1.00 55.50 137 SER A C 1
ATOM 1066 O O . SER A 1 137 ? -0.327 -10.524 -40.962 1.00 55.50 137 SER A O 1
ATOM 1068 N N . TYR A 1 138 ? -0.301 -12.316 -42.313 1.00 52.16 138 TYR A N 1
ATOM 1069 C CA . TYR A 1 138 ? 1.129 -12.627 -42.155 1.00 52.16 138 TYR A CA 1
ATOM 1070 C C . TYR A 1 138 ? 2.026 -11.395 -42.409 1.00 52.16 138 TYR A C 1
ATOM 1072 O O . TYR A 1 138 ? 3.047 -11.219 -41.744 1.00 52.16 138 TYR A O 1
ATOM 1080 N N . GLY A 1 139 ? 1.604 -10.496 -43.310 1.00 52.97 139 GLY A N 1
ATOM 1081 C CA . GLY A 1 139 ? 2.289 -9.237 -43.614 1.00 52.97 139 GLY A CA 1
ATOM 1082 C C . GLY A 1 139 ? 2.392 -8.264 -42.433 1.00 52.97 139 GLY A C 1
ATOM 1083 O O . GLY A 1 139 ? 3.445 -7.664 -42.246 1.00 52.97 139 GLY A O 1
ATOM 1084 N N . ALA A 1 140 ? 1.363 -8.142 -41.585 1.00 54.50 140 ALA A N 1
ATOM 1085 C CA . ALA A 1 140 ? 1.417 -7.243 -40.427 1.00 54.50 140 ALA A CA 1
ATOM 1086 C C . ALA A 1 140 ? 2.430 -7.727 -39.376 1.00 54.50 140 ALA A C 1
ATOM 1088 O O . ALA A 1 140 ? 3.169 -6.927 -38.801 1.00 54.50 140 ALA A O 1
ATOM 1089 N N . ARG A 1 141 ? 2.537 -9.050 -39.186 1.00 57.00 141 ARG A N 1
ATOM 1090 C CA . ARG A 1 141 ? 3.527 -9.654 -38.280 1.00 57.00 141 ARG A CA 1
ATOM 1091 C C . ARG A 1 141 ? 4.950 -9.476 -38.801 1.00 57.00 141 ARG A C 1
ATOM 1093 O O . ARG A 1 141 ? 5.835 -9.127 -38.026 1.00 57.00 141 ARG A O 1
ATOM 1100 N N . LEU A 1 142 ? 5.160 -9.653 -40.108 1.00 55.59 142 LEU A N 1
ATOM 1101 C CA . LEU A 1 142 ? 6.462 -9.461 -40.757 1.00 55.59 142 LEU A CA 1
ATOM 1102 C C . LEU A 1 142 ? 6.958 -8.014 -40.660 1.00 55.59 142 LEU A C 1
ATOM 1104 O O . LEU A 1 142 ? 8.135 -7.803 -40.386 1.00 55.59 142 LEU A O 1
ATOM 1108 N N . VAL A 1 143 ? 6.075 -7.022 -40.812 1.00 55.69 143 VAL A N 1
ATOM 1109 C CA . VAL A 1 143 ? 6.438 -5.599 -40.681 1.00 55.69 143 VAL A CA 1
ATOM 1110 C C . VAL A 1 143 ? 6.865 -5.258 -39.250 1.00 55.69 143 VAL A C 1
ATOM 1112 O O . VAL A 1 143 ? 7.868 -4.573 -39.056 1.00 55.69 143 VAL A O 1
ATOM 1115 N N . VAL A 1 144 ? 6.156 -5.770 -38.240 1.00 55.75 144 VAL A N 1
ATOM 1116 C CA . VAL A 1 144 ? 6.512 -5.538 -36.829 1.00 55.75 144 VAL A CA 1
ATOM 1117 C C . VAL A 1 144 ? 7.821 -6.244 -36.461 1.00 55.75 144 VAL A C 1
ATOM 1119 O O . VAL A 1 144 ? 8.682 -5.638 -35.828 1.00 55.75 144 VAL A O 1
ATOM 1122 N N . LEU A 1 145 ? 8.013 -7.493 -36.898 1.00 59.28 145 LEU A N 1
ATOM 1123 C CA . LEU A 1 145 ? 9.260 -8.233 -36.674 1.00 59.28 145 LEU A CA 1
ATOM 1124 C C . LEU A 1 145 ? 10.454 -7.573 -37.379 1.00 59.28 145 LEU A C 1
ATOM 1126 O O . LEU A 1 145 ? 11.524 -7.469 -36.783 1.00 59.28 145 LEU A O 1
ATOM 1130 N N . ALA A 1 146 ? 10.267 -7.068 -38.603 1.00 55.44 146 ALA A N 1
ATOM 1131 C CA . ALA A 1 146 ? 11.288 -6.309 -39.321 1.00 55.44 146 ALA A CA 1
ATOM 1132 C C . ALA A 1 146 ? 11.633 -4.993 -38.600 1.00 55.44 146 ALA A C 1
ATOM 1134 O O . ALA A 1 146 ? 12.808 -4.650 -38.482 1.00 55.44 146 ALA A O 1
ATOM 1135 N N . GLY A 1 147 ? 10.633 -4.292 -38.053 1.00 50.59 147 GLY A N 1
ATOM 1136 C CA . GLY A 1 147 ? 10.839 -3.083 -37.250 1.00 50.59 147 GLY A CA 1
ATOM 1137 C C . GLY A 1 147 ? 11.606 -3.342 -35.949 1.00 50.59 147 GLY A C 1
ATOM 1138 O O . GLY A 1 147 ? 12.514 -2.585 -35.608 1.00 50.59 147 GLY A O 1
ATOM 1139 N N . LEU A 1 148 ? 11.301 -4.440 -35.250 1.00 50.09 148 LEU A N 1
ATOM 1140 C CA . LEU A 1 148 ? 12.005 -4.845 -34.027 1.00 50.09 148 LEU A CA 1
ATOM 1141 C C . LEU A 1 148 ? 13.449 -5.292 -34.306 1.00 50.09 148 LEU A C 1
ATOM 1143 O O . LEU A 1 148 ? 14.359 -4.902 -33.578 1.00 50.09 148 LEU A O 1
ATOM 1147 N N . ALA A 1 149 ? 13.681 -6.051 -35.381 1.00 51.09 149 ALA A N 1
ATOM 1148 C CA . ALA A 1 149 ? 15.024 -6.453 -35.804 1.00 51.09 149 ALA A CA 1
ATOM 1149 C C . ALA A 1 149 ? 15.892 -5.246 -36.207 1.00 51.09 149 ALA A C 1
ATOM 1151 O O . ALA A 1 149 ? 17.083 -5.206 -35.890 1.00 51.09 149 ALA A O 1
ATOM 1152 N N . TYR A 1 150 ? 15.287 -4.240 -36.850 1.00 47.88 150 TYR A N 1
ATOM 1153 C CA . TYR A 1 150 ? 15.952 -2.984 -37.196 1.00 47.88 150 TYR A CA 1
ATOM 1154 C C . TYR A 1 150 ? 16.289 -2.146 -35.952 1.00 47.88 150 TYR A C 1
ATOM 1156 O O . TYR A 1 150 ? 17.420 -1.687 -35.810 1.00 47.88 150 TYR A O 1
ATOM 1164 N N . GLY A 1 151 ? 15.349 -2.003 -35.009 1.00 43.59 151 GLY A N 1
ATOM 1165 C CA . GLY A 1 151 ? 15.561 -1.259 -33.759 1.00 43.59 151 GLY A CA 1
ATOM 1166 C C . GLY A 1 151 ? 16.621 -1.870 -32.835 1.00 43.59 151 GLY A C 1
ATOM 1167 O O . GLY A 1 151 ? 17.276 -1.146 -32.090 1.00 43.59 151 GLY A O 1
ATOM 1168 N N . LEU A 1 152 ? 16.834 -3.187 -32.917 1.00 47.88 152 LEU A N 1
ATOM 1169 C CA . LEU A 1 152 ? 17.881 -3.906 -32.183 1.00 47.88 152 LEU A CA 1
ATOM 1170 C C . LEU A 1 152 ? 19.246 -3.908 -32.897 1.00 47.88 152 LEU A C 1
ATOM 1172 O O . LEU A 1 152 ? 20.185 -4.528 -32.403 1.00 47.88 152 LEU A O 1
ATOM 1176 N N . GLY A 1 153 ? 19.373 -3.246 -34.053 1.00 43.94 153 GLY A N 1
ATOM 1177 C CA . GLY A 1 153 ? 20.624 -3.191 -34.818 1.00 43.94 153 GLY A CA 1
ATOM 1178 C C . GLY A 1 153 ? 21.061 -4.539 -35.406 1.00 43.94 153 GLY A C 1
ATOM 1179 O O . GLY A 1 153 ? 22.203 -4.675 -35.838 1.00 43.94 153 GLY A O 1
ATOM 1180 N N . LEU A 1 154 ? 20.167 -5.533 -35.436 1.00 49.00 154 LEU A N 1
ATOM 1181 C CA . LEU A 1 154 ? 20.440 -6.880 -35.953 1.00 49.00 154 LEU A CA 1
ATOM 1182 C C . LEU A 1 154 ? 20.396 -6.946 -37.489 1.00 49.00 154 LEU A C 1
ATOM 1184 O O . LEU A 1 154 ? 20.787 -7.956 -38.068 1.00 49.00 154 LEU A O 1
ATOM 1188 N N . ALA A 1 155 ? 19.947 -5.875 -38.150 1.00 45.94 155 ALA A N 1
ATOM 1189 C CA . ALA A 1 155 ? 19.979 -5.722 -39.599 1.00 45.94 155 ALA A CA 1
ATOM 1190 C C . ALA A 1 155 ? 20.968 -4.612 -39.983 1.00 45.94 155 ALA A C 1
ATOM 1192 O O . ALA A 1 155 ? 20.668 -3.424 -39.856 1.00 45.94 155 ALA A O 1
ATOM 1193 N N . THR A 1 156 ? 22.158 -4.986 -40.454 1.00 40.19 156 THR A N 1
ATOM 1194 C CA . THR A 1 156 ? 23.128 -4.041 -41.010 1.00 40.19 156 THR A CA 1
ATOM 1195 C C . THR A 1 156 ? 22.930 -3.870 -42.520 1.00 40.19 156 THR A C 1
ATOM 1197 O O . THR A 1 156 ? 22.970 -4.828 -43.282 1.00 40.19 156 THR A O 1
ATOM 1200 N N . ALA A 1 157 ? 22.770 -2.601 -42.913 1.00 36.53 157 ALA A N 1
ATOM 1201 C CA . ALA A 1 157 ? 22.970 -2.006 -44.239 1.00 36.53 157 ALA A CA 1
ATOM 1202 C C . ALA A 1 157 ? 22.049 -2.427 -45.412 1.00 36.53 157 ALA A C 1
ATOM 1204 O O . ALA A 1 157 ? 22.204 -3.481 -46.017 1.00 36.53 157 ALA A O 1
ATOM 1205 N N . GLY A 1 158 ? 21.203 -1.473 -45.840 1.00 38.28 158 GLY A N 1
ATOM 1206 C CA . GLY A 1 158 ? 20.708 -1.368 -47.221 1.00 38.28 158 GLY A CA 1
ATOM 1207 C C . GLY A 1 158 ? 19.214 -1.627 -47.429 1.00 38.28 158 GLY A C 1
ATOM 1208 O O . GLY A 1 158 ? 18.852 -2.566 -48.129 1.00 38.28 158 GLY A O 1
ATOM 1209 N N . VAL A 1 159 ? 18.330 -0.784 -46.885 1.00 36.44 159 VAL A N 1
ATOM 1210 C CA . VAL A 1 159 ? 16.897 -0.817 -47.233 1.00 36.44 159 VAL A CA 1
ATOM 1211 C C . VAL A 1 159 ? 16.526 0.476 -47.954 1.00 36.44 159 VAL A C 1
ATOM 1213 O O . VAL A 1 159 ? 16.470 1.538 -47.342 1.00 36.44 159 VAL A O 1
ATOM 1216 N N . ALA A 1 160 ? 16.258 0.385 -49.257 1.00 33.62 160 ALA A N 1
ATOM 1217 C CA . ALA A 1 160 ? 15.460 1.384 -49.957 1.00 33.62 160 ALA A CA 1
ATOM 1218 C C . ALA A 1 160 ? 13.983 1.023 -49.743 1.00 33.62 160 ALA A C 1
ATOM 1220 O O . ALA A 1 160 ? 13.517 -0.021 -50.197 1.00 33.62 160 ALA A O 1
ATOM 1221 N N . THR A 1 161 ? 13.248 1.853 -49.010 1.00 34.81 161 THR A N 1
ATOM 1222 C CA . THR A 1 161 ? 11.815 1.668 -48.772 1.00 34.81 161 THR A CA 1
ATOM 1223 C C . THR A 1 161 ? 11.015 2.208 -49.957 1.00 34.81 161 THR A C 1
ATOM 1225 O O . THR A 1 161 ? 10.822 3.412 -50.084 1.00 34.81 161 THR A O 1
ATOM 1228 N N . HIS A 1 162 ? 10.487 1.329 -50.809 1.00 36.84 162 HIS A N 1
ATOM 1229 C CA . HIS A 1 162 ? 9.358 1.679 -51.675 1.00 36.84 162 HIS A CA 1
ATOM 1230 C C . HIS A 1 162 ? 8.094 1.017 -51.119 1.00 36.84 162 HIS A C 1
ATOM 1232 O O . HIS A 1 162 ? 7.912 -0.192 -51.233 1.00 36.84 162 HIS A O 1
ATOM 1238 N N . MET A 1 163 ? 7.227 1.810 -50.482 1.00 33.47 163 MET A N 1
ATOM 1239 C CA . MET A 1 163 ? 5.872 1.387 -50.119 1.00 33.47 163 MET A CA 1
ATOM 1240 C C . MET A 1 163 ? 4.940 1.681 -51.296 1.00 33.47 163 MET A C 1
ATOM 1242 O O . MET A 1 163 ? 4.713 2.841 -51.631 1.00 33.47 163 MET A O 1
ATOM 1246 N N . GLY A 1 164 ? 4.411 0.636 -51.929 1.00 38.34 164 GLY A N 1
ATOM 1247 C CA . GLY A 1 164 ? 3.356 0.734 -52.936 1.00 38.34 164 GLY A CA 1
ATOM 1248 C C . GLY A 1 164 ? 2.148 -0.097 -52.514 1.00 38.34 164 GLY A C 1
ATOM 1249 O O . GLY A 1 164 ? 2.308 -1.223 -52.048 1.00 38.34 164 GLY A O 1
ATOM 1250 N N . TRP A 1 165 ? 0.948 0.465 -52.658 1.00 34.97 165 TRP A N 1
ATOM 1251 C CA . TRP A 1 165 ? -0.327 -0.203 -52.384 1.00 34.97 165 TRP A CA 1
ATOM 1252 C C . TRP A 1 165 ? -1.010 -0.514 -53.722 1.00 34.97 165 TRP A C 1
ATOM 1254 O O . TRP A 1 165 ? -1.342 0.405 -54.468 1.00 34.97 165 TRP A O 1
ATOM 1264 N N . GLY A 1 166 ? -1.178 -1.799 -54.044 1.00 29.41 166 GLY A N 1
ATOM 1265 C CA . GLY A 1 166 ? -1.885 -2.288 -55.233 1.00 29.41 166 GLY A CA 1
ATOM 1266 C C . GLY A 1 166 ? -3.060 -3.182 -54.833 1.00 29.41 166 GLY A C 1
ATOM 1267 O O . GLY A 1 166 ? -2.973 -3.895 -53.834 1.00 29.41 166 GLY A O 1
ATOM 1268 N N . GLY A 1 167 ? -4.166 -3.086 -55.577 1.00 33.81 167 GLY A N 1
ATOM 1269 C CA . GLY A 1 167 ? -5.426 -3.794 -55.320 1.00 33.81 167 GLY A CA 1
ATOM 1270 C C . GLY A 1 167 ? -5.273 -5.314 -55.196 1.00 33.81 167 GLY A C 1
ATOM 1271 O O . GLY A 1 167 ? -4.441 -5.912 -55.867 1.00 33.81 167 GLY A O 1
ATOM 1272 N N . ASP A 1 168 ? -6.102 -5.880 -54.313 1.00 36.00 168 ASP A N 1
ATOM 1273 C CA . ASP A 1 168 ? -6.055 -7.215 -53.695 1.00 36.00 168 ASP A CA 1
ATOM 1274 C C . ASP A 1 168 ? -4.884 -7.489 -52.731 1.00 36.00 168 ASP A C 1
ATOM 1276 O O . ASP A 1 168 ? -3.976 -8.278 -52.964 1.00 36.00 168 ASP A O 1
ATOM 1280 N N . LYS A 1 169 ? -4.991 -6.838 -51.559 1.00 36.31 169 LYS A N 1
ATOM 1281 C CA . LYS A 1 169 ? -4.489 -7.238 -50.224 1.00 36.31 169 LYS A CA 1
ATOM 1282 C C . LYS A 1 169 ? -3.143 -7.988 -50.164 1.00 36.31 169 LYS A C 1
ATOM 1284 O O . LYS A 1 169 ? -3.029 -8.968 -49.425 1.00 36.31 169 LYS A O 1
ATOM 1289 N N . GLN A 1 170 ? -2.093 -7.504 -50.823 1.00 34.94 170 GLN A N 1
ATOM 1290 C CA . GLN A 1 170 ? -0.731 -7.999 -50.588 1.00 34.94 170 GLN A CA 1
ATOM 1291 C C . GLN A 1 170 ? 0.267 -6.848 -50.434 1.00 34.94 170 GLN A C 1
ATOM 1293 O O . GLN A 1 170 ? 0.375 -5.972 -51.287 1.00 34.94 170 GLN A O 1
ATOM 1298 N N . ALA A 1 171 ? 0.993 -6.856 -49.312 1.00 36.16 171 ALA A N 1
ATOM 1299 C CA . ALA A 1 171 ? 2.128 -5.977 -49.055 1.00 36.16 171 ALA A CA 1
ATOM 1300 C C . ALA A 1 171 ? 3.415 -6.786 -49.245 1.00 36.16 171 ALA A C 1
ATOM 1302 O O . ALA A 1 171 ? 3.570 -7.841 -48.629 1.00 36.16 171 ALA A O 1
ATOM 1303 N N . TRP A 1 172 ? 4.333 -6.292 -50.073 1.00 40.53 172 TRP A N 1
ATOM 1304 C CA . TRP A 1 172 ? 5.617 -6.942 -50.332 1.00 40.53 172 TRP A CA 1
ATOM 1305 C C . TRP A 1 172 ? 6.753 -6.142 -49.697 1.00 40.53 172 TRP A C 1
ATOM 1307 O O . TRP A 1 172 ? 6.850 -4.931 -49.890 1.00 40.53 172 TRP A O 1
ATOM 1317 N N . LEU A 1 173 ? 7.605 -6.827 -48.930 1.00 36.06 173 LEU A N 1
ATOM 1318 C CA . LEU A 1 173 ? 8.799 -6.264 -48.303 1.00 36.06 173 LEU A CA 1
ATOM 1319 C C . LEU A 1 173 ? 10.028 -6.814 -49.040 1.00 36.06 173 LEU A C 1
ATOM 1321 O O . LEU A 1 173 ? 10.315 -8.005 -48.953 1.00 36.06 173 LEU A O 1
ATOM 1325 N N . VAL A 1 174 ? 10.745 -5.964 -49.776 1.00 39.59 174 VAL A N 1
ATOM 1326 C CA . VAL A 1 174 ? 12.025 -6.337 -50.396 1.00 39.59 174 VAL A CA 1
ATOM 1327 C C . VAL A 1 174 ? 13.142 -5.920 -49.442 1.00 39.59 174 VAL A C 1
ATOM 1329 O O . VAL A 1 174 ? 13.431 -4.734 -49.298 1.00 39.59 174 VAL A O 1
ATOM 1332 N N . LEU A 1 175 ? 13.746 -6.891 -48.753 1.00 35.38 175 LEU A N 1
ATOM 1333 C CA . LEU A 1 175 ? 14.951 -6.671 -47.952 1.00 35.38 175 LEU A CA 1
ATOM 1334 C C . LEU A 1 175 ? 16.174 -6.762 -48.863 1.00 35.38 175 LEU A C 1
ATOM 1336 O O . LEU A 1 175 ? 16.345 -7.748 -49.583 1.00 35.38 175 LEU A O 1
ATOM 1340 N N . GLY A 1 176 ? 17.017 -5.729 -48.836 1.00 34.03 176 GLY A N 1
ATOM 1341 C CA . GLY A 1 176 ? 18.272 -5.701 -49.575 1.00 34.03 176 GLY A CA 1
ATOM 1342 C C . GLY A 1 176 ? 19.120 -6.936 -49.275 1.00 34.03 176 GLY A C 1
ATOM 1343 O O . GLY A 1 176 ? 19.553 -7.152 -48.149 1.00 34.03 176 GLY A O 1
ATOM 1344 N N . GLY A 1 177 ? 19.346 -7.747 -50.308 1.00 36.41 177 GLY A N 1
ATOM 1345 C CA . GLY A 1 177 ? 20.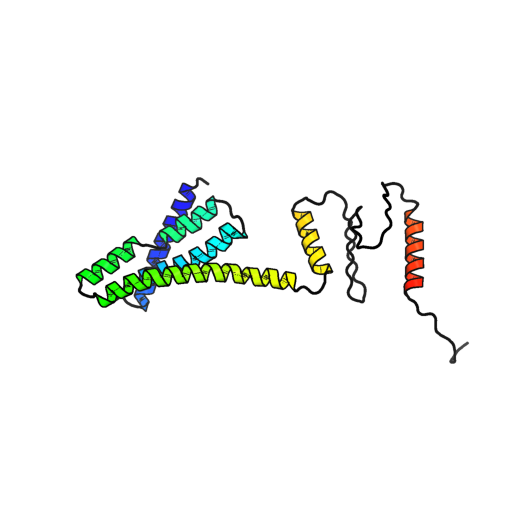422 -8.736 -50.363 1.00 36.41 177 GLY A CA 1
ATOM 1346 C C . GLY A 1 177 ? 20.138 -10.151 -49.853 1.00 36.41 177 GLY A C 1
ATOM 1347 O O . GLY A 1 177 ? 20.935 -11.033 -50.153 1.00 36.41 177 GLY A O 1
ATOM 1348 N N . LEU A 1 178 ? 19.031 -10.431 -49.160 1.00 32.62 178 LEU A N 1
ATOM 1349 C CA . LEU A 1 178 ? 18.703 -11.803 -48.739 1.00 32.62 178 LEU A CA 1
ATOM 1350 C C . LEU A 1 178 ? 17.204 -12.075 -48.866 1.00 32.62 178 LEU A C 1
ATOM 1352 O O . LEU A 1 178 ? 16.406 -11.788 -47.975 1.00 32.62 178 LEU A O 1
ATOM 1356 N N . ALA A 1 179 ? 16.833 -12.668 -49.999 1.00 36.84 179 ALA A N 1
ATOM 1357 C CA . ALA A 1 179 ? 15.547 -13.321 -50.164 1.00 36.84 179 ALA A CA 1
ATOM 1358 C C . ALA A 1 179 ? 15.520 -14.589 -49.291 1.00 36.84 179 ALA A C 1
ATOM 1360 O O . ALA A 1 179 ? 16.154 -15.591 -49.615 1.00 36.84 179 ALA A O 1
ATOM 1361 N N . LEU A 1 180 ? 14.798 -14.552 -48.170 1.00 31.95 180 LEU A N 1
ATOM 1362 C CA . LEU A 1 180 ? 14.412 -15.761 -47.439 1.00 31.95 180 LEU A CA 1
ATOM 1363 C C . LEU A 1 180 ? 13.224 -16.403 -48.170 1.00 31.95 180 LEU A C 1
ATOM 1365 O O . LEU A 1 180 ? 12.126 -15.849 -48.187 1.00 31.95 180 LEU A O 1
ATOM 1369 N N . LEU A 1 181 ? 13.471 -17.550 -48.806 1.00 37.78 181 LEU A N 1
ATOM 1370 C CA . LEU A 1 181 ? 12.490 -18.329 -49.568 1.00 37.78 181 LEU A CA 1
ATOM 1371 C C . LEU A 1 181 ? 11.838 -19.440 -48.723 1.00 37.78 181 LEU A C 1
ATOM 1373 O O . LEU A 1 181 ? 12.480 -20.077 -47.890 1.00 37.78 181 LEU A O 1
ATOM 1377 N N . ALA A 1 182 ? 10.552 -19.674 -49.002 1.00 32.00 182 ALA A N 1
ATOM 1378 C CA . ALA A 1 182 ? 9.733 -20.816 -48.582 1.00 32.00 182 ALA A CA 1
ATOM 1379 C C . ALA A 1 182 ? 10.099 -22.103 -49.386 1.00 32.00 182 ALA A C 1
ATOM 1381 O O . ALA A 1 182 ? 10.915 -22.023 -50.306 1.00 32.00 182 ALA A O 1
ATOM 1382 N N . PRO A 1 183 ? 9.557 -23.302 -49.071 1.00 30.06 183 PRO A N 1
ATOM 1383 C CA . PRO A 1 183 ? 10.130 -24.567 -49.534 1.00 30.06 183 PRO A CA 1
ATOM 1384 C C . PRO A 1 183 ? 9.802 -24.862 -51.007 1.00 30.06 183 PRO A C 1
ATOM 1386 O O . PRO A 1 183 ? 8.649 -25.071 -51.371 1.00 30.06 183 PRO A O 1
ATOM 1389 N N . GLY A 1 184 ? 10.843 -24.927 -51.839 1.00 31.72 184 GLY A N 1
ATOM 1390 C CA . GLY A 1 184 ? 10.787 -25.303 -53.256 1.00 31.72 184 GLY A CA 1
ATOM 1391 C C . GLY A 1 184 ? 12.054 -24.821 -53.964 1.00 31.72 184 GLY A C 1
ATOM 1392 O O . GLY A 1 184 ? 12.174 -23.643 -54.270 1.00 31.72 184 GLY A O 1
ATOM 1393 N N . GLY A 1 185 ? 13.049 -25.701 -54.102 1.00 36.88 185 GLY A N 1
ATOM 1394 C CA . GLY A 1 185 ? 14.453 -25.331 -54.306 1.00 36.88 185 GLY A CA 1
ATOM 1395 C C . GLY A 1 185 ? 14.830 -24.657 -55.631 1.00 36.88 185 GLY A C 1
ATOM 1396 O O . GLY A 1 185 ? 14.310 -25.000 -56.684 1.00 36.88 185 GLY A O 1
ATOM 1397 N N . ALA A 1 186 ? 15.813 -23.758 -55.545 1.00 29.62 186 ALA A N 1
ATOM 1398 C CA . ALA A 1 186 ? 16.989 -23.607 -56.415 1.00 29.62 186 ALA A CA 1
ATOM 1399 C C . ALA A 1 186 ? 17.789 -22.383 -55.922 1.00 29.62 186 ALA A C 1
ATOM 1401 O O . ALA A 1 186 ? 17.226 -21.310 -55.718 1.00 29.62 186 ALA A O 1
ATOM 1402 N N . TRP A 1 187 ? 19.091 -22.551 -55.682 1.00 36.22 187 TRP A N 1
ATOM 1403 C CA . TRP A 1 187 ? 19.962 -21.547 -55.058 1.00 36.22 187 TRP A CA 1
ATOM 1404 C C . TRP A 1 187 ? 20.668 -20.685 -56.105 1.00 36.22 187 TRP A C 1
ATOM 1406 O O . TRP A 1 187 ? 21.269 -21.244 -57.017 1.00 36.22 187 TRP A O 1
ATOM 1416 N N . TYR A 1 188 ? 20.710 -19.362 -55.918 1.00 30.70 188 TYR A N 1
ATOM 1417 C CA . TYR A 1 188 ? 21.676 -18.494 -56.601 1.00 30.70 188 TYR A CA 1
ATOM 1418 C C . TYR A 1 188 ? 22.192 -17.399 -55.658 1.00 30.70 188 TYR A C 1
ATOM 1420 O O . TYR A 1 188 ? 21.437 -16.565 -55.164 1.00 30.70 188 TYR A O 1
ATOM 1428 N N . LEU A 1 189 ? 23.504 -17.429 -55.414 1.00 30.73 189 LEU A N 1
ATOM 1429 C CA . LEU A 1 189 ? 24.295 -16.332 -54.858 1.00 30.73 189 LEU A CA 1
ATOM 1430 C C . LEU A 1 189 ? 24.582 -15.334 -55.984 1.00 30.73 189 LEU A C 1
ATOM 1432 O O . LEU A 1 189 ? 25.116 -15.729 -57.018 1.00 30.73 189 LEU A O 1
ATOM 1436 N N . ALA A 1 190 ? 24.299 -14.052 -55.768 1.00 32.56 190 ALA A N 1
ATOM 1437 C CA . ALA A 1 190 ? 24.815 -12.979 -56.610 1.00 32.56 190 ALA A CA 1
ATOM 1438 C C . ALA A 1 190 ? 25.437 -11.896 -55.719 1.00 32.56 190 ALA A C 1
ATOM 1440 O O . ALA A 1 190 ? 24.740 -11.122 -55.064 1.00 32.56 190 ALA A O 1
ATOM 1441 N N . SER A 1 191 ? 26.771 -11.876 -55.675 1.00 32.56 191 SER A N 1
ATOM 1442 C CA . SER A 1 191 ? 27.557 -10.728 -55.226 1.00 32.56 191 SER A CA 1
ATOM 1443 C C . SER A 1 191 ? 27.459 -9.600 -56.258 1.00 32.56 191 SER A C 1
ATOM 1445 O O . SER A 1 191 ? 27.445 -9.859 -57.457 1.00 32.56 191 SER A O 1
ATOM 1447 N N . ALA A 1 192 ? 27.416 -8.363 -55.775 1.00 37.38 192 ALA A N 1
ATOM 1448 C CA . ALA A 1 192 ? 27.240 -7.123 -56.529 1.00 37.38 192 ALA A CA 1
ATOM 1449 C C . ALA A 1 192 ? 28.093 -6.961 -57.809 1.00 37.38 192 ALA A C 1
ATOM 1451 O O . ALA A 1 192 ? 29.298 -7.187 -57.754 1.00 37.38 192 ALA A O 1
ATOM 1452 N N . ALA A 1 193 ? 27.492 -6.424 -58.888 1.00 29.70 193 ALA A N 1
ATOM 1453 C CA . ALA A 1 193 ? 28.080 -5.414 -59.793 1.00 29.70 193 ALA A CA 1
ATOM 1454 C C . ALA A 1 193 ? 27.092 -4.948 -60.898 1.00 29.70 193 ALA A C 1
ATOM 1456 O O . ALA A 1 193 ? 26.433 -5.768 -61.517 1.00 29.70 193 ALA A O 1
ATOM 1457 N N . GLY A 1 194 ? 27.077 -3.639 -61.208 1.00 31.80 194 GLY A N 1
ATOM 1458 C CA . GLY A 1 194 ? 26.876 -3.118 -62.578 1.00 31.80 194 GLY A CA 1
ATOM 1459 C C . GLY A 1 194 ? 25.455 -2.768 -63.063 1.00 31.80 194 GLY A C 1
ATOM 1460 O O . GLY A 1 194 ? 24.673 -3.624 -63.451 1.00 31.80 194 GLY A O 1
ATOM 1461 N N . ALA A 1 195 ? 25.159 -1.469 -63.187 1.00 36.22 195 ALA A N 1
ATOM 1462 C CA . ALA A 1 195 ? 23.866 -0.881 -63.576 1.00 36.22 195 ALA A CA 1
ATOM 1463 C C . ALA A 1 195 ? 23.391 -1.093 -65.042 1.00 36.22 195 ALA A C 1
ATOM 1465 O O . ALA A 1 195 ? 22.537 -0.347 -65.516 1.00 36.22 195 ALA A O 1
ATOM 1466 N N . ALA A 1 196 ? 23.893 -2.091 -65.772 1.00 37.84 196 ALA A N 1
ATOM 1467 C CA . ALA A 1 196 ? 23.469 -2.378 -67.151 1.00 37.84 196 ALA A CA 1
ATOM 1468 C C . ALA A 1 196 ? 22.531 -3.598 -67.267 1.00 37.84 196 ALA A C 1
ATOM 1470 O O . ALA A 1 196 ? 21.793 -3.704 -68.241 1.00 37.84 196 ALA A O 1
ATOM 1471 N N . GLU A 1 197 ? 22.491 -4.474 -66.259 1.00 37.41 197 GLU A N 1
ATOM 1472 C CA . GLU A 1 197 ? 21.665 -5.697 -66.259 1.00 37.41 197 GLU A CA 1
ATOM 1473 C C . GLU A 1 197 ? 20.286 -5.495 -65.596 1.00 37.41 197 GLU A C 1
ATOM 1475 O O . GLU A 1 197 ? 19.359 -6.283 -65.792 1.00 37.41 197 GLU A O 1
ATOM 1480 N N . ALA A 1 198 ? 20.098 -4.375 -64.887 1.00 38.66 198 ALA A N 1
ATOM 1481 C CA . ALA A 1 198 ? 18.819 -3.983 -64.288 1.00 38.66 198 ALA A CA 1
ATOM 1482 C C . ALA A 1 198 ? 17.711 -3.742 -65.335 1.00 38.66 198 ALA A C 1
ATOM 1484 O O . ALA A 1 198 ? 16.531 -3.949 -65.052 1.00 38.66 198 ALA A O 1
ATOM 1485 N N . SER A 1 199 ? 18.074 -3.352 -66.561 1.00 36.50 199 SER A N 1
ATOM 1486 C CA . SER A 1 199 ? 17.130 -3.156 -67.669 1.00 36.50 199 SER A CA 1
ATOM 1487 C C . SER A 1 199 ? 16.583 -4.483 -68.215 1.00 36.50 199 SER A C 1
ATOM 1489 O O . SER A 1 199 ? 15.409 -4.554 -68.580 1.00 36.50 199 SER A O 1
ATOM 1491 N N . ALA A 1 200 ? 17.382 -5.556 -68.190 1.00 37.41 200 ALA A N 1
ATOM 1492 C CA . ALA A 1 200 ? 16.949 -6.899 -68.577 1.00 37.41 200 ALA A CA 1
ATOM 1493 C C . ALA A 1 200 ? 15.976 -7.500 -67.546 1.00 37.41 200 ALA A C 1
ATOM 1495 O O . ALA A 1 200 ? 14.981 -8.128 -67.916 1.00 37.41 200 ALA A O 1
ATOM 1496 N N . LEU A 1 201 ? 16.201 -7.231 -66.255 1.00 41.84 201 LEU A N 1
ATOM 1497 C CA . LEU A 1 201 ? 15.286 -7.610 -65.173 1.00 41.84 201 LEU A CA 1
ATOM 1498 C C . LEU A 1 201 ? 13.970 -6.823 -65.227 1.00 41.84 201 LEU A C 1
ATOM 1500 O O . LEU A 1 201 ? 12.910 -7.409 -65.021 1.00 41.84 201 LEU A O 1
ATOM 1504 N N . LEU A 1 202 ? 14.012 -5.536 -65.590 1.00 41.34 202 LEU A N 1
ATOM 1505 C CA . LEU A 1 202 ? 12.813 -4.717 -65.788 1.00 41.34 202 LEU A CA 1
ATOM 1506 C C . LEU A 1 202 ? 11.965 -5.226 -66.965 1.00 41.34 202 LEU A C 1
ATOM 1508 O O . LEU A 1 202 ? 10.747 -5.332 -66.853 1.00 41.34 202 LEU A O 1
ATOM 1512 N N . LEU A 1 203 ? 12.603 -5.594 -68.078 1.00 39.41 203 LEU A N 1
ATOM 1513 C CA . LEU A 1 203 ? 11.917 -6.151 -69.248 1.00 39.41 203 LEU A CA 1
ATOM 1514 C C . LEU A 1 203 ? 11.331 -7.537 -68.965 1.00 39.41 203 LEU A C 1
ATOM 1516 O O . LEU A 1 203 ? 10.208 -7.819 -69.374 1.00 39.41 203 LEU A O 1
ATOM 1520 N N . THR A 1 204 ? 12.037 -8.370 -68.198 1.00 43.50 204 THR A N 1
ATOM 1521 C CA . THR A 1 204 ? 11.525 -9.680 -67.765 1.00 43.50 204 THR A CA 1
ATOM 1522 C C . THR A 1 204 ? 10.353 -9.522 -66.790 1.00 43.50 204 THR A C 1
ATOM 1524 O O . THR A 1 204 ? 9.377 -10.269 -66.867 1.00 43.50 204 THR A O 1
ATOM 1527 N N . PHE A 1 205 ? 10.390 -8.506 -65.922 1.00 44.84 205 PHE A N 1
ATOM 1528 C CA . PHE A 1 205 ? 9.301 -8.153 -65.008 1.00 44.84 205 PHE A CA 1
ATOM 1529 C C . PHE A 1 205 ? 8.058 -7.643 -65.758 1.00 44.84 205 PHE A C 1
ATOM 1531 O O . PHE A 1 205 ? 6.950 -8.104 -65.489 1.00 44.84 205 PHE A O 1
ATOM 1538 N N . LEU A 1 206 ? 8.230 -6.768 -66.758 1.00 43.78 206 LEU A N 1
ATOM 1539 C CA . LEU A 1 206 ? 7.138 -6.285 -67.616 1.00 43.78 206 LEU A CA 1
ATOM 1540 C C . LEU A 1 206 ? 6.538 -7.407 -68.481 1.00 43.78 206 LEU A C 1
ATOM 1542 O O . LEU A 1 206 ? 5.321 -7.479 -68.638 1.00 43.78 206 LEU A O 1
ATOM 1546 N N . TYR A 1 207 ? 7.372 -8.323 -68.983 1.00 40.88 207 TYR A N 1
ATOM 1547 C CA . TYR A 1 207 ? 6.936 -9.509 -69.728 1.00 40.88 207 TYR A CA 1
ATOM 1548 C C . TYR A 1 207 ? 6.128 -10.480 -68.849 1.00 40.88 207 TYR A C 1
ATOM 1550 O O . TYR A 1 207 ? 5.084 -10.986 -69.257 1.00 40.88 207 TYR A O 1
ATOM 1558 N N . SER A 1 208 ? 6.558 -10.674 -67.602 1.00 43.00 208 SER A N 1
ATOM 1559 C CA . SER A 1 208 ? 5.862 -11.521 -66.625 1.00 43.00 208 SER A CA 1
ATOM 1560 C C . SER A 1 208 ? 4.541 -10.895 -66.154 1.00 43.00 208 SER A C 1
ATOM 1562 O O . SER A 1 208 ? 3.560 -11.609 -65.965 1.00 43.00 208 SER A O 1
ATOM 1564 N N . ALA A 1 209 ? 4.479 -9.562 -66.039 1.00 44.28 209 ALA A N 1
ATOM 1565 C CA . ALA A 1 209 ? 3.257 -8.819 -65.725 1.00 44.28 209 ALA A CA 1
ATOM 1566 C C . ALA A 1 209 ? 2.219 -8.872 -66.863 1.00 44.28 209 ALA A C 1
ATOM 1568 O O . ALA A 1 209 ? 1.019 -8.936 -66.600 1.00 44.28 209 ALA A O 1
ATOM 1569 N N . ALA A 1 210 ? 2.669 -8.905 -68.122 1.00 42.41 210 ALA A N 1
ATOM 1570 C CA . ALA A 1 210 ? 1.797 -9.097 -69.281 1.00 42.41 210 ALA A CA 1
ATOM 1571 C C . ALA A 1 210 ? 1.247 -10.535 -69.385 1.00 42.41 210 ALA A C 1
ATOM 1573 O O . ALA A 1 210 ? 0.141 -10.727 -69.880 1.00 42.41 210 ALA A O 1
ATOM 1574 N N . LEU A 1 211 ? 1.986 -11.539 -68.893 1.00 42.00 211 LEU A N 1
ATOM 1575 C CA . LEU A 1 211 ? 1.554 -12.944 -68.851 1.00 42.00 211 LEU A CA 1
ATOM 1576 C C . LEU A 1 211 ? 0.656 -13.267 -67.642 1.00 42.00 211 LEU A C 1
ATOM 1578 O O . LEU A 1 211 ? -0.246 -14.095 -67.755 1.00 42.00 211 LEU A O 1
ATOM 1582 N N . ALA A 1 212 ? 0.854 -12.593 -66.504 1.00 44.66 212 ALA A N 1
ATOM 1583 C CA . ALA A 1 212 ? 0.068 -12.787 -65.282 1.00 44.66 212 ALA A CA 1
ATOM 1584 C C . ALA A 1 212 ? -1.360 -12.209 -65.351 1.00 44.66 212 ALA A C 1
ATOM 1586 O O . ALA A 1 212 ? -2.189 -12.539 -64.506 1.00 44.66 212 ALA A O 1
ATOM 1587 N N . SER A 1 213 ? -1.673 -11.378 -66.354 1.00 37.38 213 SER A N 1
ATOM 1588 C CA . SER A 1 213 ? -3.024 -10.839 -66.567 1.00 37.38 213 SER A CA 1
ATOM 1589 C C . SER A 1 213 ? -3.965 -11.784 -67.324 1.00 37.38 213 SER A C 1
ATOM 1591 O O . SER A 1 213 ? -5.153 -11.487 -67.388 1.00 37.38 213 SER A O 1
ATOM 1593 N N . GLY A 1 214 ? -3.475 -12.918 -67.851 1.00 38.00 214 GLY A N 1
ATOM 1594 C CA . GLY A 1 214 ? -4.253 -14.136 -68.143 1.00 38.00 214 GLY A CA 1
ATOM 1595 C C . GLY A 1 214 ? -5.598 -14.014 -68.883 1.00 38.00 214 GLY A C 1
ATOM 1596 O O . GLY A 1 214 ? -6.401 -14.939 -68.803 1.00 38.00 214 GLY A O 1
ATOM 1597 N N . GLY A 1 215 ? -5.869 -12.916 -69.592 1.00 34.06 215 GLY A N 1
ATOM 1598 C CA . GLY A 1 215 ? -7.167 -12.625 -70.199 1.00 34.06 215 GLY A CA 1
ATOM 1599 C C . GLY A 1 215 ? -7.032 -12.085 -71.617 1.00 34.06 215 GLY A C 1
ATOM 1600 O O . GLY A 1 215 ? -7.090 -10.881 -71.842 1.00 34.06 215 GLY A O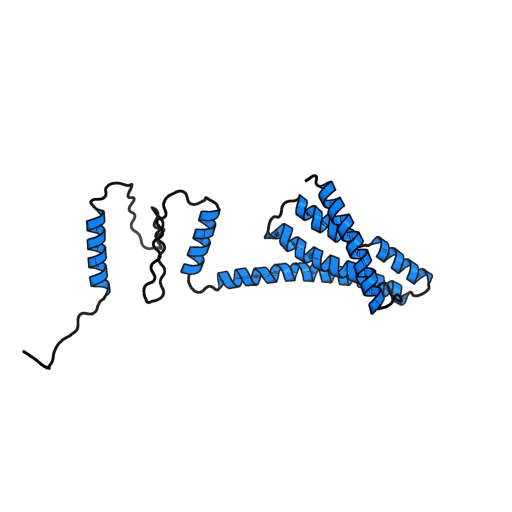 1
ATOM 1601 N N . LEU A 1 216 ? -6.889 -12.984 -72.590 1.00 37.97 216 LEU A N 1
ATOM 1602 C CA . LEU A 1 216 ? -7.128 -12.702 -74.007 1.00 37.97 216 LEU A CA 1
ATOM 1603 C C . LEU A 1 216 ? -8.542 -13.178 -74.356 1.00 37.97 216 LEU A C 1
ATOM 1605 O O . LEU A 1 216 ? -8.690 -14.356 -74.632 1.00 37.97 216 LEU A O 1
ATOM 1609 N N . TRP A 1 217 ? -9.551 -12.294 -74.354 1.00 31.69 217 TRP A N 1
ATOM 1610 C CA . TRP A 1 217 ? -10.780 -12.416 -75.165 1.00 31.69 217 TRP A CA 1
ATOM 1611 C C . TRP A 1 217 ? -11.489 -11.052 -75.283 1.00 31.69 217 TRP A C 1
ATOM 1613 O O . TRP A 1 217 ? -12.191 -10.623 -74.375 1.00 31.69 217 TRP A O 1
ATOM 1623 N N . PHE A 1 218 ? -11.367 -10.404 -76.443 1.00 28.77 218 PHE A N 1
ATOM 1624 C CA . PHE A 1 218 ? -12.464 -9.633 -77.034 1.00 28.77 218 PHE A CA 1
ATOM 1625 C C . PHE A 1 218 ? -12.570 -10.039 -78.506 1.00 28.77 218 PHE A C 1
ATOM 1627 O O . PHE A 1 218 ? -11.744 -9.666 -79.336 1.00 28.77 218 PHE A O 1
ATOM 1634 N N . GLY A 1 219 ? -13.579 -10.859 -78.803 1.00 29.33 219 GLY A N 1
ATOM 1635 C CA . GLY A 1 219 ? -14.027 -11.187 -80.149 1.00 29.33 219 GLY A CA 1
ATOM 1636 C C . GLY A 1 219 ? -15.422 -10.612 -80.398 1.00 29.33 219 GLY A C 1
ATOM 1637 O O . GLY A 1 219 ? -16.390 -11.149 -79.880 1.00 29.33 219 GLY A O 1
ATOM 1638 N N . LEU A 1 220 ? -15.461 -9.567 -81.235 1.00 28.34 220 LEU A N 1
ATOM 1639 C CA . LEU A 1 220 ? -16.507 -9.177 -82.200 1.00 28.34 220 LEU A CA 1
ATOM 1640 C C . LEU A 1 220 ? -17.905 -8.699 -81.719 1.00 28.34 220 LEU A C 1
ATOM 1642 O O . LEU A 1 220 ? -18.709 -9.466 -81.208 1.00 28.34 220 LEU A O 1
ATOM 1646 N N . VAL A 1 221 ? -18.239 -7.439 -82.057 1.00 28.05 221 VAL A N 1
ATOM 1647 C CA . VAL A 1 221 ? -19.266 -7.008 -83.051 1.00 28.05 221 VAL A CA 1
ATOM 1648 C C . VAL A 1 221 ? -19.874 -5.623 -82.719 1.00 28.05 221 VAL A C 1
ATOM 1650 O O . VAL A 1 221 ? -20.548 -5.426 -81.716 1.00 28.05 221 VAL A O 1
ATOM 1653 N N . SER A 1 222 ? -19.737 -4.728 -83.707 1.00 30.39 222 SER A N 1
ATOM 1654 C CA . SER A 1 222 ? -20.592 -3.583 -84.087 1.00 30.39 222 SER A CA 1
ATOM 1655 C C . SER A 1 222 ? -20.603 -2.279 -83.273 1.00 30.39 222 SER A C 1
ATOM 1657 O O . SER A 1 222 ? -21.058 -2.231 -82.138 1.00 30.39 222 SER A O 1
ATOM 1659 N N . GLY A 1 223 ? -20.293 -1.177 -83.978 1.00 28.59 223 GLY A N 1
ATOM 1660 C CA . GLY A 1 223 ? -21.114 0.037 -83.900 1.00 28.59 223 GLY A CA 1
ATOM 1661 C C . GLY A 1 223 ? -20.400 1.395 -83.906 1.00 28.59 223 GLY A C 1
ATOM 1662 O O . GLY A 1 223 ? -20.261 1.983 -82.847 1.00 28.59 223 GLY A O 1
ATOM 1663 N N . GLN A 1 224 ? -20.153 1.942 -85.112 1.00 31.64 224 GLN A N 1
ATOM 1664 C CA . GLN A 1 224 ? -20.035 3.386 -85.452 1.00 31.64 224 GLN A CA 1
ATOM 1665 C C . GLN A 1 224 ? -18.748 4.110 -84.983 1.00 31.64 224 GLN A C 1
ATOM 1667 O O . GLN A 1 224 ? -18.369 4.016 -83.831 1.00 31.64 224 GLN A O 1
ATOM 1672 N N . ARG A 1 225 ? -18.019 4.902 -85.783 1.00 31.45 225 ARG A N 1
ATOM 1673 C CA . ARG A 1 225 ? -18.251 5.567 -87.077 1.00 31.45 225 ARG A CA 1
ATOM 1674 C C . ARG A 1 225 ? -16.883 6.009 -87.641 1.00 31.45 225 ARG A C 1
ATOM 1676 O O . ARG A 1 225 ? -16.067 6.488 -86.860 1.00 31.45 225 ARG A O 1
ATOM 1683 N N . LEU A 1 226 ? -16.795 5.968 -88.977 1.00 35.62 226 LEU A N 1
ATOM 1684 C CA . LEU A 1 226 ? -15.777 6.510 -89.900 1.00 35.62 226 LEU A CA 1
ATOM 1685 C C . LEU A 1 226 ? -14.423 5.791 -89.952 1.00 35.62 226 LEU A C 1
ATOM 1687 O O . LEU A 1 226 ? -13.645 5.875 -88.983 1.00 35.62 226 LEU A O 1
#

Sequence (226 aa):
MHPALAVAVGGAVGSVARYWTSLAVYQWLGRDFPYGTLAVNVAGGLLMGFLTELLVARYAVAVEWRLLVLVGFLGGFTTFSTFSMDTWILLQEGEFAKAGLNALASVLLCLVAVWIGLHLARWGFEEEWRRWATMESYGARLVVLAGLAYGLGLATAGVATHMGWGGDKQAWLVLGGLALLAPGGAWYLASAAGAAEASALLLTFLYSAALASGGLWFGLVSGQRL

Nearest PDB structures (foldseek):
  6bqo-assembly1_A  TM=9.573E-01  e=1.287E-07  Bordetella pertussis Tohama I
  5a40-assembly2_C  TM=9.478E-01  e=1.545E-06  Bordetella pertussis
  5a43-assembly1_B  TM=9.350E-01  e=1.319E-06  Escherichia coli S88
  7kkr-assembly1_B  TM=9.326E-01  e=1.545E-06  Escherichia coli
  7kk9-assembly1_B  TM=9.338E-01  e=5.215E-06  Escherichia coli

InterPro domains:
  IPR003691 Fluoride-specific ion channel FluC [MF_00454] (4-122)
  IPR003691 Fluoride-specific ion channel FluC [PF02537] (5-118)
  IPR003691 Fluoride-specific ion channel FluC [PTHR28259] (11-117)
  IPR003691 Fluoride-specific ion channel FluC [TIGR00494] (5-121)

Organism: NCBI:txid1295382

Secondary structure (DSSP, 8-state):
--HHHHHHHHHHHHHHHHHHHHHHHHHHH-SSS-HHHHHHHHHHHHHHHHHHIIIIIIS---HHHHIIIIIIIHHHH--HHHHHHHHHHHHHTT-HHHHHHHHHHHHHHHHHHHHHHHHHHHHHHHHHHHHHHT-S-HHHHHHHHHHHHHHTT-S-S---------TTT------TT---PPSS----------TTSHHHHHHHHHHHHHHHT-------------

Foldseek 3Di:
DPLVVLQAQQLVQQQVLLVVQQVVQCVPVNDPASRSQLVLLLVLLLCLLQVCCVCVVPPVHDPSNCSNHNNRNSVNSHDPPVLVVRLVVCVVVVVPVRSVCSVVSSVVSSVVSSVNSNVVNVVVVVVVVVVLVPPPDPVVVVVVVVVVCVVVVVDDDDDDDDFDDDPDDDTDGDDPQDDPDDDDDDDDHDDDDDDPCVVVVVVVVVVVVVVVVPDDDDDDDDDDDD

Mean predicted aligned error: 17.59 Å

Radius of gyration: 33.04 Å; Cα contacts (8 Å, |Δi|>4): 195; chains: 1; bounding box: 49×37×115 Å

pLDDT: mean 71.14, std 27.97, range [28.05, 98.75]